Protein AF-A0A7S2TLA5-F1 (afdb_monomer)

Solvent-accessible surface area (backbone atoms only — not comparable to full-atom values): 11608 Å² total; per-residue (Å²): 119,69,65,64,56,48,38,69,73,68,67,60,50,74,64,56,56,50,38,52,49,38,62,70,66,30,45,56,53,38,57,71,36,49,69,28,38,38,73,45,68,33,77,86,32,55,51,75,92,62,88,86,78,83,89,88,87,83,90,80,96,63,93,64,81,78,74,69,41,55,26,39,40,27,44,38,96,82,68,42,29,37,36,36,32,32,73,55,66,54,95,90,37,54,68,44,37,29,50,44,53,51,76,48,52,63,48,78,44,70,40,100,46,84,26,21,36,30,37,20,29,76,84,68,46,68,44,39,30,37,31,36,96,40,43,76,56,30,53,52,50,55,52,32,53,53,50,45,58,68,63,36,43,68,58,30,53,48,50,52,52,52,52,52,53,49,54,53,51,52,52,50,50,52,50,52,50,49,51,50,52,50,50,51,52,50,51,61,73,52,56,71,61,60,58,55,55,54,50,51,57,60,67,72,71,119

Structure (mmCIF, N/CA/C/O backbone):
data_AF-A0A7S2TLA5-F1
#
_entry.id   AF-A0A7S2TLA5-F1
#
loop_
_atom_site.group_PDB
_atom_site.id
_atom_site.type_symbol
_atom_site.label_atom_id
_atom_site.label_alt_id
_atom_site.label_comp_id
_atom_site.label_asym_id
_atom_site.label_entity_id
_atom_site.label_seq_id
_atom_site.pdbx_PDB_ins_code
_atom_site.Cartn_x
_atom_site.Cartn_y
_atom_site.Cartn_z
_atom_site.occupancy
_atom_site.B_iso_or_equiv
_atom_site.auth_seq_id
_atom_site.auth_comp_id
_atom_site.auth_asym_id
_atom_site.auth_atom_id
_atom_site.pdbx_PDB_model_num
ATOM 1 N N . CYS A 1 1 ? -14.574 -17.103 22.101 1.00 58.06 1 CYS A N 1
ATOM 2 C CA . CYS A 1 1 ? -14.091 -17.575 23.422 1.00 58.06 1 CYS A CA 1
ATOM 3 C C . CYS A 1 1 ? -12.968 -18.612 23.348 1.00 58.06 1 CYS A C 1
ATOM 5 O O . CYS A 1 1 ? -12.078 -18.543 24.183 1.00 58.06 1 CYS A O 1
ATOM 7 N N . CYS A 1 2 ? -12.940 -19.515 22.361 1.00 71.25 2 CYS A N 1
ATOM 8 C CA . CYS A 1 2 ? -11.934 -20.587 22.291 1.00 71.25 2 CYS A CA 1
ATOM 9 C C . CYS A 1 2 ? -10.484 -20.098 22.067 1.00 71.25 2 CYS A C 1
ATOM 11 O O . CYS A 1 2 ? -9.571 -20.655 22.668 1.00 71.25 2 CYS A O 1
ATOM 13 N N . GLN A 1 3 ? -10.264 -19.015 21.304 1.00 68.06 3 GLN A N 1
ATOM 14 C CA . GLN A 1 3 ? -8.913 -18.483 21.035 1.00 68.06 3 GLN A CA 1
ATOM 15 C C . GLN A 1 3 ? -8.164 -18.039 22.303 1.00 68.06 3 GLN A C 1
ATOM 17 O O . GLN A 1 3 ? -7.007 -18.388 22.489 1.00 68.06 3 GLN A O 1
ATOM 22 N N . ARG A 1 4 ? -8.834 -17.307 23.207 1.00 66.56 4 ARG A N 1
ATOM 23 C CA . ARG A 1 4 ? -8.210 -16.795 24.443 1.00 66.56 4 ARG A CA 1
ATOM 24 C C . ARG A 1 4 ? -7.772 -17.915 25.386 1.00 66.56 4 ARG A C 1
ATOM 26 O O . ARG A 1 4 ? -6.721 -17.807 26.005 1.00 66.56 4 ARG A O 1
ATOM 33 N N . LEU A 1 5 ? -8.574 -18.976 25.484 1.00 66.62 5 LEU A N 1
ATOM 34 C CA . LEU A 1 5 ? -8.216 -20.167 26.256 1.00 66.62 5 LEU A CA 1
ATOM 35 C C . LEU A 1 5 ? -7.033 -20.894 25.611 1.00 66.62 5 LEU A C 1
ATOM 37 O O . LEU A 1 5 ? -6.103 -21.267 26.316 1.00 66.62 5 LEU A O 1
ATOM 41 N N . SER A 1 6 ? -7.020 -21.012 24.280 1.00 70.19 6 SER A N 1
ATOM 42 C CA . SER A 1 6 ? -5.875 -21.561 23.549 1.00 70.19 6 SER A CA 1
ATOM 43 C C . SER A 1 6 ? -4.597 -20.766 23.820 1.00 70.19 6 SER A C 1
ATOM 45 O O . SER A 1 6 ? -3.574 -21.374 24.110 1.00 70.19 6 SER A O 1
ATOM 47 N N . ASP A 1 7 ? -4.642 -19.432 23.794 1.00 70.31 7 ASP A N 1
ATOM 48 C CA . ASP A 1 7 ? -3.467 -18.569 24.011 1.00 70.31 7 ASP A CA 1
ATOM 49 C C . ASP A 1 7 ? -2.886 -18.700 25.416 1.00 70.31 7 ASP A C 1
ATOM 51 O O . ASP A 1 7 ? -1.668 -18.761 25.581 1.00 70.31 7 ASP A O 1
ATOM 55 N N . MET A 1 8 ? -3.761 -18.806 26.419 1.00 66.25 8 MET A N 1
ATOM 56 C CA . MET A 1 8 ? -3.361 -19.073 27.799 1.00 66.25 8 MET A CA 1
ATOM 57 C C . MET A 1 8 ? -2.707 -20.446 27.967 1.00 66.25 8 MET A C 1
ATOM 59 O O . MET A 1 8 ? -1.778 -20.578 28.755 1.00 66.25 8 MET A O 1
ATOM 63 N N . ILE A 1 9 ? -3.188 -21.460 27.246 1.00 68.19 9 ILE A N 1
ATOM 64 C CA . ILE A 1 9 ? -2.696 -22.840 27.368 1.00 68.19 9 ILE A CA 1
ATOM 65 C C . ILE A 1 9 ? -1.397 -23.043 26.577 1.00 68.19 9 ILE A C 1
ATOM 67 O O . ILE A 1 9 ? -0.512 -23.766 27.019 1.00 68.19 9 ILE A O 1
ATOM 71 N N . SER A 1 10 ? -1.271 -22.404 25.413 1.00 71.25 10 SER A N 1
ATOM 72 C CA . SER A 1 10 ? -0.147 -22.609 24.488 1.00 71.25 10 SER A CA 1
ATOM 73 C C . SER A 1 10 ? 1.010 -21.622 24.666 1.00 71.25 10 SER A C 1
ATOM 75 O O . SER A 1 10 ? 2.039 -21.788 24.018 1.00 71.25 10 SER A O 1
ATOM 77 N N . GLY A 1 11 ? 0.881 -20.622 25.549 1.00 76.38 11 GLY A N 1
ATOM 78 C CA . GLY A 1 11 ? 1.952 -19.656 25.816 1.00 76.38 11 GLY A CA 1
ATOM 79 C C . GLY A 1 11 ? 2.283 -18.784 24.603 1.00 76.38 11 GLY A C 1
ATOM 80 O O . GLY A 1 11 ? 3.453 -18.508 24.346 1.00 76.38 11 GLY A O 1
ATOM 81 N N . ALA A 1 12 ? 1.263 -18.386 23.836 1.00 81.25 12 ALA A N 1
ATOM 82 C CA . ALA A 1 12 ? 1.444 -17.595 22.621 1.00 81.25 12 ALA A CA 1
ATOM 83 C C . ALA A 1 12 ? 2.213 -16.292 22.905 1.00 81.25 12 ALA A C 1
ATOM 85 O O . ALA A 1 12 ? 1.949 -15.596 23.893 1.00 81.25 12 ALA A O 1
ATOM 86 N N . SER A 1 13 ? 3.159 -15.943 22.029 1.00 86.38 13 SER A N 1
ATOM 87 C CA . SER A 1 13 ? 3.946 -14.724 22.196 1.00 86.38 13 SER A CA 1
ATOM 88 C C . SER A 1 13 ? 3.076 -13.474 22.000 1.00 86.38 13 SER A C 1
ATOM 90 O O . SER A 1 13 ? 2.027 -13.506 21.349 1.00 86.38 13 SER A O 1
ATOM 92 N N . LYS A 1 14 ? 3.515 -12.329 22.539 1.00 87.25 14 LYS A N 1
ATOM 93 C CA . LYS A 1 14 ? 2.818 -11.047 22.322 1.00 87.25 14 LYS A CA 1
ATOM 94 C C . LYS A 1 14 ? 2.723 -10.689 20.832 1.00 87.25 14 LYS A C 1
ATOM 96 O O . LYS A 1 14 ? 1.725 -10.097 20.426 1.00 87.25 14 LYS A O 1
ATOM 101 N N . GLU A 1 15 ? 3.729 -11.067 20.040 1.00 87.19 15 GLU A N 1
ATOM 102 C CA . GLU A 1 15 ? 3.745 -10.886 18.583 1.00 87.19 15 GLU A CA 1
ATOM 103 C C . GLU A 1 15 ? 2.643 -11.708 17.910 1.00 87.19 15 GLU A C 1
ATOM 105 O O . GLU A 1 15 ? 1.886 -11.164 17.109 1.00 87.19 15 GLU A O 1
ATOM 110 N N . ASP A 1 16 ? 2.477 -12.978 18.292 1.00 87.44 16 ASP A N 1
ATOM 111 C CA . ASP A 1 16 ? 1.455 -13.859 17.711 1.00 87.44 16 ASP A CA 1
ATOM 112 C C . ASP A 1 16 ? 0.040 -13.366 18.017 1.00 87.44 16 ASP A C 1
ATOM 114 O O . ASP A 1 16 ? -0.835 -13.359 17.150 1.00 87.44 16 ASP A O 1
ATOM 118 N N . ILE A 1 17 ? -0.193 -12.906 19.249 1.00 88.06 17 ILE A N 1
ATOM 119 C CA . ILE A 1 17 ? -1.485 -12.339 19.650 1.00 88.06 17 ILE A CA 1
ATOM 120 C C . ILE A 1 17 ? -1.774 -11.064 18.850 1.00 88.06 17 ILE A C 1
ATOM 122 O O . ILE A 1 17 ? -2.906 -10.865 18.402 1.00 88.06 17 ILE A O 1
ATOM 126 N N . ARG A 1 18 ? -0.769 -10.198 18.659 1.00 90.88 18 ARG A N 1
ATOM 127 C CA . ARG A 1 18 ? -0.909 -8.971 17.866 1.00 90.88 18 ARG A CA 1
ATOM 128 C C . ARG A 1 18 ? -1.207 -9.294 16.404 1.00 90.88 18 ARG A C 1
ATOM 130 O O . ARG A 1 18 ? -2.183 -8.777 15.871 1.00 90.88 18 ARG A O 1
ATOM 137 N N . ARG A 1 19 ? -0.448 -10.214 15.803 1.00 92.00 19 ARG A N 1
ATOM 138 C CA . ARG A 1 19 ? -0.636 -10.660 14.418 1.00 92.00 19 ARG A CA 1
ATOM 139 C C . ARG A 1 19 ? -2.036 -11.214 14.180 1.00 92.00 19 ARG A C 1
ATOM 141 O O . ARG A 1 19 ? -2.692 -10.805 13.233 1.00 92.00 19 ARG A O 1
ATOM 148 N N . ARG A 1 20 ? -2.548 -12.062 15.073 1.00 90.31 20 ARG A N 1
ATOM 149 C CA . ARG A 1 20 ? -3.915 -12.598 14.945 1.00 90.31 20 ARG A CA 1
ATOM 150 C C . ARG A 1 20 ? -4.984 -11.516 15.042 1.00 90.31 20 ARG A C 1
ATOM 152 O O . ARG A 1 20 ? -5.979 -11.580 14.331 1.00 90.31 20 ARG A O 1
ATOM 159 N N . ARG A 1 21 ? -4.802 -10.514 15.912 1.00 92.12 21 ARG A N 1
ATOM 160 C CA . ARG A 1 21 ? -5.716 -9.359 15.967 1.00 92.12 21 ARG A CA 1
ATOM 161 C C . ARG A 1 21 ? -5.658 -8.554 14.675 1.00 92.12 21 ARG A C 1
ATOM 163 O O . ARG A 1 21 ? -6.706 -8.174 14.166 1.00 92.12 21 ARG A O 1
ATOM 170 N N . PHE A 1 22 ? -4.463 -8.331 14.139 1.00 94.94 22 PHE A N 1
ATOM 171 C CA . PHE A 1 22 ? -4.293 -7.693 12.841 1.00 94.94 22 PHE A CA 1
ATOM 172 C C . PHE A 1 22 ? -5.033 -8.465 11.741 1.00 94.94 22 PHE A C 1
ATOM 174 O O . PHE A 1 22 ? -5.891 -7.889 11.079 1.00 94.94 22 PHE A O 1
ATOM 181 N N . GLU A 1 23 ? -4.795 -9.771 11.621 1.00 94.25 23 GLU A N 1
ATOM 182 C CA . GLU A 1 23 ? -5.449 -10.648 10.640 1.00 94.25 23 GLU A CA 1
ATOM 183 C C . GLU A 1 23 ? -6.977 -10.681 10.799 1.00 94.25 23 GLU A C 1
ATOM 185 O O . GLU A 1 23 ? -7.698 -10.756 9.810 1.00 94.25 23 GLU A O 1
ATOM 190 N N . GLN A 1 24 ? -7.486 -10.591 12.031 1.00 94.50 24 GLN A N 1
ATOM 191 C CA . GLN A 1 24 ? -8.921 -10.647 12.303 1.00 94.50 24 GLN A CA 1
ATOM 192 C C . GLN A 1 24 ? -9.649 -9.316 12.055 1.00 94.50 24 GLN A C 1
ATOM 194 O O . GLN A 1 24 ? -10.786 -9.333 11.590 1.00 94.50 24 GLN A O 1
ATOM 199 N N . TYR A 1 25 ? -9.041 -8.178 12.407 1.00 94.50 25 TYR A N 1
ATOM 200 C CA . TYR A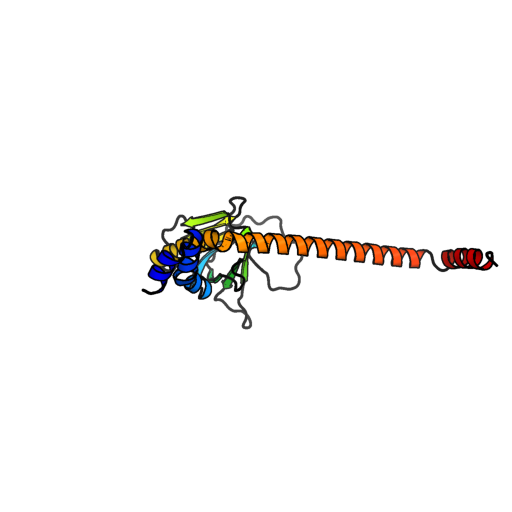 1 25 ? -9.745 -6.888 12.465 1.00 94.50 25 TYR A CA 1
ATOM 201 C C . TYR A 1 25 ? -9.249 -5.854 11.452 1.00 94.50 25 TYR A C 1
ATOM 203 O O . TYR A 1 25 ? -10.047 -5.057 10.968 1.00 94.50 25 TYR A O 1
ATOM 211 N N . HIS A 1 26 ? -7.954 -5.841 11.137 1.00 95.88 26 HIS A N 1
ATOM 212 C CA . HIS A 1 26 ? -7.343 -4.796 10.309 1.00 95.88 26 HIS A CA 1
ATOM 213 C C . HIS A 1 26 ? -7.083 -5.267 8.880 1.00 95.88 26 HIS A C 1
ATOM 215 O O . HIS A 1 26 ? -7.313 -4.515 7.938 1.00 95.88 26 HIS A O 1
ATOM 221 N N . LEU A 1 27 ? -6.655 -6.515 8.698 1.00 95.69 27 LEU A N 1
ATOM 222 C CA . LEU A 1 27 ? -6.367 -7.057 7.376 1.00 95.69 27 LEU A CA 1
ATOM 223 C C . LEU A 1 27 ? -7.598 -7.067 6.450 1.00 95.69 27 LEU A C 1
ATOM 225 O O . LEU A 1 27 ? -7.454 -6.608 5.318 1.00 95.69 27 LEU A O 1
ATOM 229 N N . PRO A 1 28 ? -8.806 -7.484 6.892 1.00 97.25 28 PRO A N 1
ATOM 230 C CA . PRO A 1 28 ? -9.984 -7.448 6.029 1.00 97.25 28 PRO A CA 1
ATOM 231 C C . PRO A 1 28 ? -10.331 -6.029 5.573 1.00 97.25 28 PRO A C 1
ATOM 233 O O . PRO A 1 28 ? -10.696 -5.840 4.420 1.00 97.25 28 PRO A O 1
ATOM 236 N N . LEU A 1 29 ? -10.156 -5.027 6.445 1.00 96.75 29 LEU A N 1
ATOM 237 C CA . LEU A 1 29 ? -10.362 -3.617 6.097 1.00 96.75 29 LEU A CA 1
ATOM 238 C C . LEU A 1 29 ? -9.424 -3.189 4.959 1.00 96.75 29 LEU A C 1
ATOM 240 O O . LEU A 1 29 ? -9.872 -2.624 3.967 1.00 96.75 29 LEU A O 1
ATOM 244 N N . LEU A 1 30 ? -8.132 -3.500 5.084 1.00 97.06 30 LEU A N 1
ATOM 245 C CA . LEU A 1 30 ? -7.132 -3.134 4.081 1.00 97.06 30 LEU A CA 1
ATOM 246 C C . LEU A 1 30 ? -7.312 -3.897 2.760 1.00 97.06 30 LEU A C 1
ATOM 248 O O . LEU A 1 30 ? -7.033 -3.342 1.701 1.00 97.06 30 LEU A O 1
ATOM 252 N N . GLN A 1 31 ? -7.756 -5.156 2.813 1.00 96.81 31 GLN A N 1
ATOM 253 C CA . GLN A 1 31 ? -8.002 -5.990 1.629 1.00 96.81 31 GLN A CA 1
ATOM 254 C C . GLN A 1 31 ? -9.282 -5.615 0.891 1.00 96.81 31 GLN A C 1
ATOM 256 O O . GLN A 1 31 ? -9.312 -5.675 -0.333 1.00 96.81 31 GLN A O 1
ATOM 261 N N . MET A 1 32 ? -10.338 -5.247 1.620 1.00 96.62 32 MET A N 1
ATOM 262 C CA . MET A 1 32 ? -11.554 -4.726 1.003 1.00 96.62 32 MET A CA 1
ATOM 263 C C . MET A 1 32 ? -11.269 -3.419 0.274 1.00 96.62 32 MET A C 1
ATOM 265 O O . MET A 1 32 ? -11.825 -3.204 -0.793 1.00 96.62 32 MET A O 1
ATOM 269 N N . GLY A 1 33 ? -10.382 -2.593 0.826 1.00 96.69 33 GLY A N 1
ATOM 270 C CA . GLY A 1 33 ? -10.047 -1.295 0.273 1.00 96.69 33 GLY A CA 1
ATOM 271 C C . GLY A 1 33 ? -11.025 -0.201 0.694 1.00 96.69 33 GLY A C 1
ATOM 272 O O . GLY A 1 33 ? -11.989 -0.437 1.425 1.00 96.69 33 GLY A O 1
ATOM 273 N N . GLY A 1 34 ? -10.724 1.027 0.286 1.00 96.12 34 GLY A N 1
ATOM 274 C CA . GLY A 1 34 ? -11.495 2.218 0.627 1.00 96.12 34 GLY A CA 1
ATOM 275 C C . GLY A 1 34 ? -11.337 3.308 -0.422 1.00 96.12 34 GLY A C 1
ATOM 276 O O . GLY A 1 34 ? -10.345 3.342 -1.155 1.00 96.12 34 GLY A O 1
ATOM 277 N N . SER A 1 35 ? -12.331 4.189 -0.507 1.00 96.31 35 SER A N 1
ATOM 278 C CA . SER A 1 35 ? -12.315 5.337 -1.411 1.00 96.31 35 SER A CA 1
ATOM 279 C C . SER A 1 35 ? -11.779 6.576 -0.709 1.00 96.31 35 SER A C 1
ATOM 281 O O . SER A 1 35 ? -12.260 6.936 0.362 1.00 96.31 35 SER A O 1
ATOM 283 N N . PHE A 1 36 ? -10.834 7.255 -1.347 1.00 96.75 36 PHE A N 1
ATOM 284 C CA . PHE A 1 36 ? -10.189 8.449 -0.817 1.00 96.75 36 PHE A CA 1
ATOM 285 C C . PHE A 1 36 ? -10.056 9.519 -1.886 1.00 96.75 36 PHE A C 1
ATOM 287 O O . PHE A 1 36 ? -9.907 9.231 -3.074 1.00 96.75 36 PHE A O 1
ATOM 294 N N . GLU A 1 37 ? -10.029 10.764 -1.452 1.00 95.81 37 GLU A N 1
ATOM 295 C CA . GLU A 1 37 ? -9.637 11.889 -2.275 1.00 95.81 37 GLU A CA 1
ATOM 296 C C . GLU A 1 37 ? -8.114 12.041 -2.222 1.00 95.81 37 GLU A C 1
ATOM 298 O O . GLU A 1 37 ? -7.517 12.247 -1.169 1.00 95.81 37 GLU A O 1
ATOM 303 N N . MET A 1 38 ? -7.450 11.902 -3.366 1.00 94.62 38 MET A N 1
ATOM 304 C CA . MET A 1 38 ? -6.002 12.044 -3.450 1.00 94.62 38 MET A CA 1
ATOM 305 C C . MET A 1 38 ? -5.617 13.519 -3.583 1.00 94.62 38 MET A C 1
ATOM 307 O O . MET A 1 38 ? -5.871 14.146 -4.616 1.00 94.62 38 MET A O 1
ATOM 311 N N . ILE A 1 39 ? -4.966 14.054 -2.545 1.00 93.50 39 ILE A N 1
ATOM 312 C CA . ILE A 1 39 ? -4.484 15.443 -2.483 1.00 93.50 39 ILE A CA 1
ATOM 313 C C . ILE A 1 39 ? -3.115 15.564 -3.157 1.00 93.50 39 ILE A C 1
ATOM 315 O O . ILE A 1 39 ? -2.830 16.527 -3.882 1.00 93.50 39 ILE A O 1
ATOM 319 N N . SER A 1 40 ? -2.225 14.607 -2.896 1.00 90.88 40 SER A N 1
ATOM 320 C CA . SER A 1 40 ? -0.910 14.555 -3.526 1.00 90.88 40 SER A CA 1
ATOM 321 C C . SER A 1 40 ? -0.384 13.130 -3.646 1.00 90.88 40 SER A C 1
ATOM 323 O O . SER A 1 40 ? -0.690 12.262 -2.834 1.00 90.88 40 SER A O 1
ATOM 325 N N . CYS A 1 41 ? 0.395 12.887 -4.698 1.00 90.38 41 CYS A N 1
ATOM 326 C CA . CYS A 1 41 ? 1.042 11.611 -4.970 1.00 90.38 41 CYS A CA 1
ATOM 327 C C . CYS A 1 41 ? 2.398 11.884 -5.623 1.00 90.38 41 CYS A C 1
ATOM 329 O O . CYS A 1 41 ? 2.511 12.738 -6.512 1.00 90.38 41 CYS A O 1
ATOM 331 N N . SER A 1 42 ? 3.443 11.206 -5.159 1.00 86.44 42 SER A N 1
ATOM 332 C CA . SER A 1 42 ? 4.761 11.300 -5.768 1.00 86.44 42 SER A CA 1
ATOM 333 C C . SER A 1 42 ? 4.783 10.529 -7.090 1.00 86.44 42 SER A C 1
ATOM 335 O O . SER A 1 42 ? 4.172 9.472 -7.241 1.00 86.44 42 SER A O 1
ATOM 337 N N . LYS A 1 43 ? 5.549 11.029 -8.068 1.00 76.12 43 LYS A N 1
ATOM 338 C CA . LYS A 1 43 ? 5.674 10.389 -9.392 1.00 76.12 43 LYS A CA 1
ATOM 339 C C . LYS A 1 43 ? 6.212 8.955 -9.332 1.00 76.12 43 LYS A C 1
ATOM 341 O O . LYS A 1 43 ? 6.028 8.204 -10.278 1.00 76.12 43 LYS A O 1
ATOM 346 N N . SER A 1 44 ? 6.900 8.582 -8.252 1.00 70.12 44 SER A N 1
ATOM 347 C CA . SER A 1 44 ? 7.418 7.225 -8.055 1.00 70.12 44 SER A CA 1
ATOM 348 C C . SER A 1 44 ? 6.330 6.200 -7.728 1.00 70.12 44 SER A C 1
ATOM 350 O O . SER A 1 44 ? 6.604 5.006 -7.812 1.00 70.12 44 SER A O 1
ATOM 352 N N . CYS A 1 45 ? 5.121 6.647 -7.379 1.00 65.31 45 CYS A N 1
ATOM 353 C CA . CYS A 1 45 ? 3.996 5.778 -7.053 1.00 65.31 45 CYS A CA 1
ATOM 354 C C . CYS A 1 45 ? 3.062 5.530 -8.248 1.00 65.31 45 CYS A C 1
ATOM 356 O O . CYS A 1 45 ? 2.252 4.611 -8.181 1.00 65.31 45 CYS A O 1
ATOM 358 N N . GLU A 1 46 ? 3.151 6.323 -9.324 1.00 72.50 46 GLU A N 1
ATOM 359 C CA . GLU A 1 46 ? 2.327 6.165 -10.529 1.00 72.50 46 GLU A CA 1
ATOM 360 C C . GLU A 1 46 ? 2.936 5.100 -11.453 1.00 72.50 46 GLU A C 1
ATOM 362 O O . GLU A 1 46 ? 4.087 5.210 -11.879 1.00 72.50 46 GLU A O 1
ATOM 367 N N . THR A 1 47 ? 2.151 4.081 -11.810 1.00 62.72 47 THR A N 1
ATOM 368 C CA . THR A 1 47 ? 2.524 3.156 -12.885 1.00 62.72 47 THR A CA 1
ATOM 369 C C . THR A 1 47 ? 1.776 3.611 -14.125 1.00 62.72 47 THR A C 1
ATOM 371 O O . THR A 1 47 ? 0.584 3.361 -14.274 1.00 62.72 47 THR A O 1
ATOM 374 N N . SER A 1 48 ? 2.438 4.352 -15.015 1.00 52.12 48 SER A N 1
ATOM 375 C CA . SER A 1 48 ? 1.807 4.725 -16.276 1.00 52.12 48 SER A CA 1
ATOM 376 C C . SER A 1 48 ? 1.633 3.468 -17.130 1.00 52.12 48 SER A C 1
ATOM 378 O O . SER A 1 48 ? 2.587 2.942 -17.698 1.00 52.12 48 SER A O 1
ATOM 380 N N . SER A 1 49 ? 0.396 3.002 -17.287 1.00 42.66 49 SER A N 1
ATOM 381 C CA . SER A 1 49 ? 0.017 1.913 -18.201 1.00 42.66 49 SER A CA 1
ATOM 382 C C . SER A 1 49 ? 0.163 2.283 -19.695 1.00 42.66 49 SER A C 1
ATOM 384 O O . SER A 1 49 ? -0.345 1.601 -20.583 1.00 42.66 49 SER A O 1
ATOM 386 N N . GLY A 1 50 ? 0.912 3.348 -20.006 1.00 40.97 50 GLY A N 1
ATOM 387 C CA . GLY A 1 50 ? 1.232 3.811 -21.352 1.00 40.97 50 GLY A CA 1
ATOM 388 C C . GLY A 1 50 ? 2.640 3.400 -21.776 1.00 40.97 50 GLY A C 1
ATOM 389 O O . GLY A 1 50 ? 3.628 4.031 -21.403 1.00 40.97 50 GLY A O 1
ATOM 390 N N . PHE A 1 51 ? 2.721 2.365 -22.608 1.00 47.56 51 PHE A N 1
ATOM 391 C CA . PHE A 1 51 ? 3.895 2.039 -23.418 1.00 47.56 51 PHE A CA 1
ATOM 392 C C . PHE A 1 51 ? 4.338 3.294 -24.214 1.00 47.56 51 PHE A C 1
ATOM 394 O O . PHE A 1 51 ? 3.543 3.842 -24.971 1.00 47.56 51 PHE A O 1
ATOM 401 N N . LEU A 1 52 ? 5.613 3.696 -24.067 1.00 44.97 52 LEU A N 1
ATOM 402 C CA . LEU A 1 52 ? 6.334 4.807 -24.736 1.00 44.97 52 LEU A CA 1
ATOM 403 C C . LEU A 1 52 ? 6.129 6.245 -24.192 1.00 44.97 52 LEU A C 1
ATOM 405 O O . LEU A 1 52 ? 5.307 6.992 -24.704 1.00 44.97 52 LEU A O 1
ATOM 409 N N . SER A 1 53 ? 6.995 6.680 -23.262 1.00 32.94 53 SER A N 1
ATOM 410 C CA . SER A 1 53 ? 7.706 7.988 -23.271 1.00 32.94 53 SER A CA 1
ATOM 411 C C . SER A 1 53 ? 8.646 8.018 -22.049 1.00 32.94 53 SER A C 1
ATOM 413 O O . SER A 1 53 ? 8.192 7.876 -20.925 1.00 32.94 53 SER A O 1
ATOM 415 N N . GLY A 1 54 ? 9.972 8.118 -22.129 1.00 39.34 54 GLY A N 1
ATOM 416 C CA . GLY A 1 54 ? 10.757 8.906 -23.070 1.00 39.34 54 GLY A CA 1
ATOM 417 C C . GLY A 1 54 ? 10.870 10.348 -22.567 1.00 39.34 54 GLY A C 1
ATOM 418 O O . GLY A 1 54 ? 10.076 11.186 -22.961 1.00 39.34 54 GLY A O 1
ATOM 419 N N . MET A 1 55 ? 11.821 10.589 -21.656 1.00 49.91 55 MET A N 1
ATOM 420 C CA . MET A 1 55 ? 12.491 11.868 -21.358 1.00 49.91 55 MET A CA 1
ATOM 421 C C . MET A 1 55 ? 11.637 13.151 -21.368 1.00 49.91 55 MET A C 1
ATOM 423 O O . MET A 1 55 ? 11.525 13.820 -22.389 1.00 49.91 55 MET A O 1
ATOM 427 N N . SER A 1 56 ? 11.146 13.584 -20.203 1.00 36.38 56 SER A N 1
ATOM 428 C CA . SER A 1 56 ? 10.748 14.983 -19.960 1.00 36.38 56 SER A CA 1
ATOM 429 C C . SER A 1 56 ? 10.720 15.275 -18.459 1.00 36.38 56 SER A C 1
ATOM 431 O O . SER A 1 56 ? 9.700 15.127 -17.793 1.00 36.38 56 SER A O 1
ATOM 433 N N . SER A 1 57 ? 11.856 15.680 -17.899 1.00 43.53 57 SER A N 1
ATOM 434 C CA . SER A 1 57 ? 11.892 16.274 -16.563 1.00 43.53 57 SER A CA 1
ATOM 435 C C . SER A 1 57 ? 13.001 17.302 -16.495 1.00 43.53 57 SER A C 1
ATOM 437 O O . SER A 1 57 ? 14.099 16.949 -16.095 1.00 43.53 57 SER A O 1
ATOM 439 N N . MET A 1 58 ? 12.700 18.547 -16.868 1.00 50.41 58 MET A N 1
ATOM 440 C CA . MET A 1 58 ? 13.158 19.756 -16.174 1.00 50.41 58 MET A CA 1
ATOM 441 C C . MET A 1 58 ? 12.168 20.887 -16.502 1.00 50.41 58 MET A C 1
ATOM 443 O O . MET A 1 58 ? 11.807 21.067 -17.658 1.00 50.41 58 MET A O 1
ATOM 447 N N . PHE A 1 59 ? 11.756 21.634 -15.474 1.00 48.47 59 PHE A N 1
ATOM 448 C CA . PHE A 1 59 ? 10.904 22.834 -15.508 1.00 48.47 59 PHE A CA 1
ATOM 449 C C . PHE A 1 59 ? 9.405 22.656 -15.797 1.00 48.47 59 PHE A C 1
ATOM 451 O O . PHE A 1 59 ? 8.955 22.702 -16.933 1.00 48.47 59 PHE A O 1
ATOM 458 N N . SER A 1 60 ? 8.602 22.641 -14.727 1.00 36.16 60 SER A N 1
ATOM 459 C CA . SER A 1 60 ? 7.380 23.457 -14.693 1.00 36.16 60 SER A CA 1
ATOM 460 C C . SER A 1 60 ? 6.927 23.671 -13.247 1.00 36.16 60 SER A C 1
ATOM 462 O O . SER A 1 60 ? 6.162 22.890 -12.689 1.00 36.16 60 SER A O 1
ATOM 464 N N . SER A 1 61 ? 7.431 24.742 -12.629 1.00 39.84 61 SER A N 1
ATOM 465 C CA . SER A 1 61 ? 6.838 25.328 -11.425 1.00 39.84 61 SER A CA 1
ATOM 466 C C . SER A 1 61 ? 5.684 26.226 -11.874 1.00 39.84 61 SER A C 1
ATOM 468 O O . SER A 1 61 ? 5.830 27.436 -12.032 1.00 39.84 61 SER A O 1
ATOM 470 N N . LYS A 1 62 ? 4.535 25.621 -12.172 1.00 38.69 62 LYS A N 1
ATOM 471 C CA . LYS A 1 62 ? 3.252 26.322 -12.250 1.00 38.69 62 LYS A CA 1
ATOM 472 C C . LYS A 1 62 ? 2.331 25.627 -11.263 1.00 38.69 62 LYS A C 1
ATOM 474 O O . LYS A 1 62 ? 2.120 24.424 -11.378 1.00 38.69 62 LYS A O 1
ATOM 479 N N . ARG A 1 63 ? 1.828 26.384 -10.282 1.00 42.56 63 ARG A N 1
ATOM 480 C CA . ARG A 1 63 ? 0.739 25.973 -9.386 1.00 42.56 63 ARG A CA 1
ATOM 481 C C . ARG A 1 63 ? -0.488 25.680 -10.253 1.00 42.56 63 ARG A C 1
ATOM 483 O O . ARG A 1 63 ? -1.298 26.566 -10.491 1.00 42.56 63 ARG A O 1
ATOM 490 N N . SER A 1 64 ? -0.573 24.472 -10.799 1.00 46.28 64 SER A N 1
ATOM 491 C CA . SER A 1 64 ? -1.831 23.927 -11.282 1.00 46.28 64 SER A CA 1
ATOM 492 C C . SER A 1 64 ? -2.721 23.768 -10.061 1.00 46.28 64 SER A C 1
ATOM 494 O O . SER A 1 64 ? -2.273 23.199 -9.062 1.00 46.28 64 SER A O 1
ATOM 496 N N . GLU A 1 65 ? -3.945 24.283 -10.127 1.00 48.56 65 GLU A N 1
ATOM 497 C CA . GLU A 1 65 ? -5.010 23.914 -9.198 1.00 48.56 65 GLU A CA 1
ATOM 498 C C . GLU A 1 65 ? -4.959 22.394 -9.024 1.00 48.56 65 GLU A C 1
ATOM 500 O O . GLU A 1 65 ? -5.041 21.647 -10.006 1.00 48.56 65 GLU A O 1
ATOM 505 N N . LYS A 1 66 ? -4.666 21.938 -7.800 1.00 58.88 66 LYS A N 1
ATOM 506 C CA . LYS A 1 66 ? -4.606 20.513 -7.482 1.00 58.88 66 LYS A CA 1
ATOM 507 C C . LYS A 1 66 ? -6.024 19.988 -7.649 1.00 58.88 66 LYS A C 1
ATOM 509 O O . LYS A 1 66 ? -6.841 20.114 -6.746 1.00 58.88 66 LYS A O 1
ATOM 514 N N . LYS A 1 67 ? -6.331 19.471 -8.836 1.00 71.50 67 LYS A N 1
ATOM 515 C CA . LYS A 1 67 ? -7.583 18.775 -9.082 1.00 71.50 67 LYS A CA 1
ATOM 516 C C . LYS A 1 67 ? -7.522 17.498 -8.263 1.00 71.50 67 LYS A C 1
ATOM 518 O O . LYS A 1 67 ? -6.783 16.572 -8.602 1.00 71.50 67 LYS A O 1
ATOM 523 N N . SER A 1 68 ? -8.239 17.503 -7.156 1.00 82.00 68 SER A N 1
ATOM 524 C CA . SER A 1 68 ? -8.371 16.330 -6.329 1.00 82.00 68 SER A CA 1
ATOM 525 C C . SER A 1 68 ? -9.045 15.216 -7.123 1.00 82.00 68 SER A C 1
ATOM 527 O O . SER A 1 68 ? -9.895 15.450 -7.990 1.00 82.00 68 SER A O 1
ATOM 529 N N . THR A 1 69 ? -8.561 13.995 -6.926 1.00 92.38 69 THR A N 1
ATOM 530 C CA . THR A 1 69 ? -8.991 12.836 -7.709 1.00 92.38 69 THR A CA 1
ATOM 531 C C . THR A 1 69 ? -9.406 11.732 -6.760 1.00 92.38 69 THR A C 1
ATOM 533 O O . THR A 1 69 ? -8.635 11.356 -5.883 1.00 92.38 69 THR A O 1
ATOM 536 N N . MET A 1 70 ? -10.611 11.201 -6.950 1.00 95.69 70 MET A N 1
ATOM 537 C CA . MET A 1 70 ? -11.088 10.067 -6.167 1.00 95.69 70 MET A CA 1
ATOM 538 C C . MET A 1 70 ? -10.372 8.787 -6.599 1.00 95.69 70 MET A C 1
ATOM 540 O O . MET A 1 70 ? -10.363 8.426 -7.785 1.00 95.69 70 MET A O 1
ATOM 544 N N . VAL A 1 71 ? -9.789 8.097 -5.628 1.00 96.69 71 VAL A N 1
ATOM 545 C CA . VAL A 1 71 ? -9.052 6.849 -5.797 1.00 96.69 71 VAL A CA 1
ATOM 546 C C . VAL A 1 71 ? -9.624 5.768 -4.895 1.00 96.69 71 VAL A C 1
ATOM 548 O O . VAL A 1 71 ? -10.145 6.041 -3.820 1.00 96.69 71 VAL A O 1
ATOM 551 N N . TRP A 1 72 ? -9.502 4.528 -5.336 1.00 97.25 72 TRP A N 1
ATOM 552 C CA . TRP A 1 72 ? -9.622 3.354 -4.491 1.00 97.25 72 TRP A CA 1
ATOM 553 C C . TRP A 1 72 ? -8.229 2.959 -4.014 1.00 97.25 72 TRP A C 1
ATOM 555 O O . TRP A 1 72 ? -7.303 2.947 -4.825 1.00 97.25 72 TRP A O 1
ATOM 565 N N . LEU A 1 73 ? -8.072 2.643 -2.732 1.00 97.56 73 LEU A N 1
ATOM 566 C CA . LEU A 1 73 ? -6.828 2.174 -2.125 1.00 97.56 73 LEU A CA 1
ATOM 567 C C . LEU A 1 73 ? -7.074 0.820 -1.460 1.00 97.56 73 LEU A C 1
ATOM 569 O O . LEU A 1 73 ? -8.031 0.682 -0.705 1.00 97.56 73 LEU A O 1
ATOM 573 N N . GLN A 1 74 ? -6.191 -0.150 -1.677 1.00 97.56 74 GLN A N 1
ATOM 574 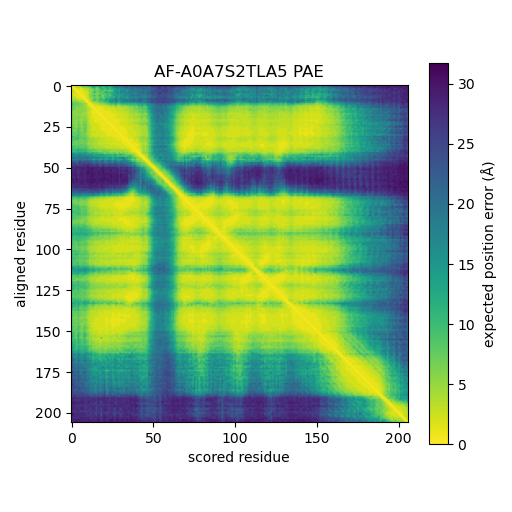C CA . GLN A 1 74 ? -6.233 -1.464 -1.030 1.00 97.56 74 GLN A CA 1
ATOM 575 C C . GLN A 1 74 ? -4.820 -2.009 -0.797 1.00 97.56 74 GLN A C 1
ATOM 577 O O . GLN A 1 74 ? -3.863 -1.570 -1.433 1.00 97.56 74 GLN A O 1
ATOM 582 N N . ILE A 1 75 ? -4.661 -2.978 0.103 1.00 96.88 75 ILE A N 1
ATOM 583 C CA . ILE A 1 75 ? -3.397 -3.715 0.236 1.00 96.88 75 ILE A CA 1
ATOM 584 C C . ILE A 1 75 ? -3.300 -4.808 -0.833 1.00 96.88 75 ILE A C 1
ATOM 586 O O . ILE A 1 75 ? -4.281 -5.490 -1.126 1.00 96.88 75 ILE A O 1
ATOM 590 N N . SER A 1 76 ? -2.108 -4.993 -1.401 1.00 95.12 76 SER A N 1
ATOM 591 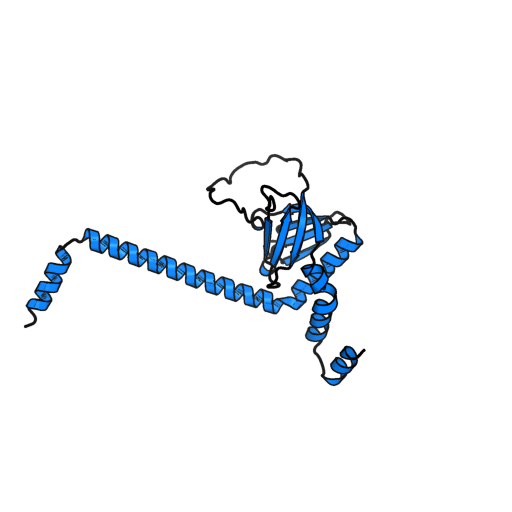C CA . SER A 1 76 ? -1.850 -6.046 -2.378 1.00 95.12 76 SER A CA 1
ATOM 592 C C . SER A 1 76 ? -2.046 -7.431 -1.762 1.00 95.12 76 SER A C 1
ATOM 594 O O . SER A 1 76 ? -1.876 -7.633 -0.558 1.00 95.12 76 SER A O 1
ATOM 596 N N . SER A 1 77 ? -2.347 -8.423 -2.600 1.00 90.94 77 SER A N 1
ATOM 597 C CA . SER A 1 77 ? -2.499 -9.821 -2.161 1.00 90.94 77 SER A CA 1
ATOM 598 C C . SER A 1 77 ? -1.234 -10.394 -1.500 1.00 90.94 77 SER A C 1
ATOM 600 O O . SER A 1 77 ? -1.326 -11.253 -0.627 1.00 90.94 77 SER A O 1
ATOM 602 N N . GLU A 1 78 ? -0.059 -9.874 -1.865 1.00 90.06 78 GLU A N 1
ATOM 603 C CA . GLU A 1 78 ? 1.240 -10.221 -1.273 1.00 90.06 78 GLU A CA 1
ATOM 604 C C . GLU A 1 78 ? 1.517 -9.515 0.066 1.00 90.06 78 GLU A C 1
ATOM 606 O O . GLU A 1 78 ? 2.557 -9.753 0.682 1.00 90.06 78 GLU A O 1
ATOM 611 N N . LEU A 1 79 ? 0.622 -8.622 0.508 1.00 92.19 79 LEU A N 1
ATOM 612 C CA . LEU A 1 79 ? 0.733 -7.836 1.743 1.00 92.19 79 LEU A CA 1
ATOM 613 C C . LEU A 1 79 ? 2.009 -6.980 1.819 1.00 92.19 79 LEU A C 1
ATOM 615 O O . LEU A 1 79 ? 2.509 -6.663 2.896 1.00 92.19 79 LEU A O 1
ATOM 619 N N . ALA A 1 80 ? 2.558 -6.617 0.662 1.00 90.44 80 ALA A N 1
ATOM 620 C CA . ALA A 1 80 ? 3.860 -5.958 0.544 1.00 90.44 80 ALA A CA 1
ATOM 621 C C . ALA A 1 80 ? 3.772 -4.547 -0.042 1.00 90.44 80 ALA A C 1
ATOM 623 O O . ALA A 1 80 ? 4.764 -3.812 -0.058 1.00 90.44 80 ALA A O 1
ATOM 624 N N . ALA A 1 81 ? 2.608 -4.180 -0.568 1.00 94.19 81 ALA A N 1
ATOM 625 C CA . ALA A 1 81 ? 2.368 -2.893 -1.186 1.00 94.19 81 ALA A CA 1
ATOM 626 C C . ALA A 1 81 ? 0.915 -2.462 -0.992 1.00 94.19 81 ALA A C 1
ATOM 628 O O . ALA A 1 81 ? 0.039 -3.296 -0.777 1.00 94.19 81 ALA A O 1
ATOM 629 N N . LEU A 1 82 ? 0.670 -1.162 -1.094 1.00 96.38 82 LEU A N 1
ATOM 630 C CA . LEU A 1 82 ? -0.661 -0.610 -1.294 1.00 96.38 82 LEU A CA 1
ATOM 631 C C . LEU A 1 82 ? -0.852 -0.350 -2.780 1.00 96.38 82 LEU A C 1
ATOM 633 O O . LEU A 1 82 ? -0.009 0.277 -3.418 1.00 96.38 82 LEU A O 1
ATOM 637 N N . GLU A 1 83 ? -1.953 -0.827 -3.322 1.00 96.50 83 GLU A N 1
ATOM 638 C CA . GLU A 1 83 ? -2.368 -0.591 -4.694 1.00 96.50 83 GLU A CA 1
ATOM 639 C C . GLU A 1 83 ? -3.458 0.469 -4.686 1.00 96.50 83 GLU A C 1
ATOM 641 O O . GLU A 1 83 ? -4.360 0.443 -3.846 1.00 96.50 83 GLU A O 1
ATOM 646 N N . TRP A 1 84 ? -3.367 1.411 -5.615 1.00 96.56 84 TRP A N 1
ATOM 647 C CA . TRP A 1 84 ? -4.402 2.410 -5.799 1.00 96.56 84 TRP A CA 1
ATOM 648 C C . TRP A 1 84 ? -4.752 2.567 -7.268 1.00 96.56 84 TRP A C 1
ATOM 650 O O . TRP A 1 84 ? -3.912 2.395 -8.150 1.00 96.56 84 TRP A O 1
ATOM 660 N N . HIS A 1 85 ? -5.999 2.934 -7.529 1.00 96.12 85 HIS A N 1
ATOM 661 C CA . HIS A 1 85 ? -6.461 3.264 -8.868 1.00 96.12 85 HIS A CA 1
ATOM 662 C C . HIS A 1 85 ? -7.535 4.343 -8.819 1.00 96.12 85 HIS A C 1
ATOM 664 O O . HIS A 1 85 ? -8.300 4.447 -7.862 1.00 96.12 85 HIS A O 1
ATOM 670 N N . THR A 1 86 ? -7.613 5.171 -9.852 1.00 95.81 86 THR A N 1
ATOM 671 C CA . THR A 1 86 ? -8.657 6.192 -9.954 1.00 95.81 86 THR A CA 1
ATOM 672 C C . THR A 1 86 ? -10.019 5.540 -10.142 1.00 95.81 86 THR A C 1
ATOM 674 O O . THR A 1 86 ? -10.146 4.535 -10.844 1.00 95.81 86 THR A O 1
ATOM 677 N N . LEU A 1 87 ? -11.062 6.144 -9.571 1.00 94.19 87 LEU A N 1
ATOM 678 C CA . LEU A 1 87 ? -12.441 5.737 -9.860 1.00 94.19 87 LEU A CA 1
ATOM 679 C C . LEU A 1 87 ? -12.873 6.151 -11.276 1.00 94.19 87 LEU A C 1
ATOM 681 O O . LEU A 1 87 ? -13.751 5.530 -11.870 1.00 94.19 87 LEU A O 1
ATOM 685 N N . ALA A 1 88 ? -12.230 7.181 -11.837 1.00 92.25 88 ALA A N 1
ATOM 686 C CA . ALA A 1 88 ? -12.382 7.541 -13.239 1.00 92.25 88 ALA A CA 1
ATOM 687 C C . ALA A 1 88 ? -11.818 6.432 -14.139 1.00 92.25 88 ALA A C 1
ATOM 689 O O . ALA A 1 88 ? -10.694 5.963 -13.940 1.00 92.25 88 ALA A O 1
ATOM 690 N N . GLN A 1 89 ? -12.601 6.041 -15.144 1.00 92.44 89 GLN A N 1
ATOM 691 C CA . GLN A 1 89 ? -12.223 5.031 -16.126 1.00 92.44 89 GLN A CA 1
ATOM 692 C C . GLN A 1 89 ? -12.088 5.645 -17.517 1.00 92.44 89 GLN A C 1
ATOM 694 O O . GLN A 1 89 ? -12.876 6.500 -17.925 1.00 92.44 89 GLN A O 1
ATOM 699 N N . LYS A 1 90 ? -11.117 5.148 -18.278 1.00 91.38 90 LYS A N 1
ATOM 700 C CA . LYS A 1 90 ? -10.905 5.460 -19.688 1.00 91.38 90 LYS A CA 1
ATOM 701 C C . LYS A 1 90 ? -10.743 4.146 -20.441 1.00 91.38 90 LYS A C 1
ATOM 703 O O . LYS A 1 90 ? -9.832 3.384 -20.153 1.00 91.38 90 LYS A O 1
ATOM 708 N N . ASN A 1 91 ? -11.628 3.874 -21.401 1.00 91.69 91 ASN A N 1
ATOM 709 C CA . ASN A 1 91 ? -11.647 2.623 -22.179 1.00 91.69 91 ASN A CA 1
ATOM 710 C C . ASN A 1 91 ? -11.801 1.340 -21.330 1.00 91.69 91 ASN A C 1
ATOM 712 O O . ASN A 1 91 ? -11.248 0.302 -21.676 1.00 91.69 91 ASN A O 1
ATOM 716 N N . GLY A 1 92 ? -12.549 1.404 -20.224 1.00 90.56 92 GLY A N 1
ATOM 717 C CA . GLY A 1 92 ? -12.790 0.245 -19.352 1.00 90.56 92 GLY A CA 1
ATOM 718 C C . GLY A 1 92 ? -11.643 -0.093 -18.394 1.00 90.56 92 GLY A C 1
ATOM 719 O O . GLY A 1 92 ? -11.743 -1.071 -17.662 1.00 90.56 92 GLY A O 1
ATOM 720 N N . THR A 1 93 ? -10.582 0.717 -18.361 1.00 92.31 93 THR A N 1
ATOM 721 C CA . THR A 1 93 ? -9.496 0.634 -17.373 1.00 92.31 93 THR A CA 1
ATOM 722 C C . THR A 1 93 ? -9.442 1.909 -16.532 1.00 92.31 93 THR A C 1
ATOM 724 O O . THR A 1 93 ? -9.872 2.961 -17.020 1.00 92.31 93 THR A O 1
ATOM 727 N N . PRO A 1 94 ? -8.922 1.867 -15.292 1.00 92.81 94 PRO A N 1
ATOM 728 C CA . PRO A 1 94 ? -8.672 3.077 -14.515 1.00 92.81 94 PRO A CA 1
ATOM 729 C C . PRO A 1 94 ? -7.822 4.078 -15.303 1.00 92.81 94 PRO A C 1
ATOM 731 O O . PRO A 1 94 ? -6.897 3.693 -16.018 1.00 92.81 94 PRO A O 1
ATOM 734 N N . GLU A 1 95 ? -8.146 5.368 -15.208 1.00 92.00 95 GLU A N 1
ATOM 735 C CA . GLU A 1 95 ? -7.371 6.425 -15.866 1.00 92.00 95 GLU A CA 1
ATOM 736 C C . GLU A 1 95 ? -5.930 6.469 -15.350 1.00 92.00 95 GLU A C 1
ATOM 738 O O . GLU A 1 95 ? -4.996 6.674 -16.130 1.00 92.00 95 GLU A O 1
ATOM 743 N N . ARG A 1 96 ? -5.752 6.270 -14.041 1.00 91.44 96 ARG A N 1
ATOM 744 C CA . ARG A 1 96 ? -4.443 6.109 -13.412 1.00 91.44 96 ARG A CA 1
ATOM 745 C C . ARG A 1 96 ? -4.488 5.019 -12.365 1.00 91.44 96 ARG A C 1
ATOM 747 O O . ARG A 1 96 ? -5.504 4.808 -11.705 1.00 91.44 96 ARG A O 1
ATOM 754 N N . GLU A 1 97 ? -3.346 4.389 -12.184 1.00 94.38 97 GLU A N 1
ATOM 755 C CA . GLU A 1 97 ? -3.116 3.399 -11.150 1.00 94.38 97 GLU A CA 1
ATOM 756 C C . GLU A 1 97 ? -1.674 3.479 -10.668 1.00 94.38 97 GLU A C 1
ATOM 758 O O . GLU A 1 97 ? -0.792 4.073 -11.305 1.00 94.38 97 GLU A O 1
ATOM 763 N N . GLY A 1 98 ? -1.434 2.895 -9.509 1.00 93.94 98 GLY A N 1
ATOM 764 C CA . GLY A 1 98 ? -0.136 2.953 -8.890 1.00 93.94 98 GLY A CA 1
ATOM 765 C C . GLY A 1 98 ? 0.015 1.997 -7.730 1.00 93.94 98 GLY A C 1
ATOM 766 O O . GLY A 1 98 ? -0.927 1.358 -7.258 1.00 93.94 98 GLY A O 1
ATOM 767 N N . THR A 1 99 ? 1.256 1.886 -7.278 1.00 94.44 99 THR A N 1
ATOM 768 C CA . THR A 1 99 ? 1.631 0.954 -6.225 1.00 94.44 99 THR A CA 1
ATOM 769 C C . THR A 1 99 ? 2.644 1.611 -5.304 1.00 94.44 99 THR A C 1
ATOM 771 O O . THR A 1 99 ? 3.650 2.163 -5.744 1.00 94.44 99 THR A O 1
ATOM 774 N N . ILE A 1 100 ? 2.383 1.533 -4.005 1.00 94.69 100 ILE A N 1
ATOM 775 C CA . ILE A 1 100 ? 3.213 2.077 -2.936 1.00 94.69 100 ILE A CA 1
ATOM 776 C C . ILE A 1 100 ? 3.793 0.893 -2.178 1.00 94.69 100 ILE A C 1
ATOM 778 O O . ILE A 1 100 ? 3.096 0.220 -1.421 1.00 94.69 100 ILE A O 1
ATOM 782 N N . ALA A 1 101 ? 5.073 0.607 -2.392 1.00 92.75 101 ALA A N 1
ATOM 783 C CA . ALA A 1 101 ? 5.734 -0.482 -1.689 1.00 92.75 101 ALA A CA 1
ATOM 784 C C . ALA A 1 101 ? 5.887 -0.142 -0.197 1.00 92.75 101 ALA A C 1
ATOM 786 O O . ALA A 1 101 ? 6.437 0.904 0.151 1.00 92.75 101 ALA A O 1
ATOM 787 N N . LEU A 1 102 ? 5.423 -1.035 0.683 1.00 93.94 102 LEU A N 1
ATOM 788 C CA . LEU A 1 102 ? 5.456 -0.815 2.134 1.00 93.94 102 LEU A CA 1
ATOM 789 C C . LEU A 1 102 ? 6.888 -0.779 2.686 1.00 93.94 102 LEU A C 1
ATOM 791 O O . LEU A 1 102 ? 7.124 -0.177 3.725 1.00 93.94 102 LEU A O 1
ATOM 795 N N . ASP A 1 103 ? 7.861 -1.365 1.981 1.00 91.50 103 ASP A N 1
ATOM 796 C CA . ASP A 1 103 ? 9.277 -1.318 2.368 1.00 91.50 103 ASP A CA 1
ATOM 797 C C . ASP A 1 103 ? 9.912 0.075 2.232 1.00 91.50 103 ASP A C 1
ATOM 799 O O . ASP A 1 103 ? 10.972 0.320 2.817 1.00 91.50 103 ASP A O 1
ATOM 803 N N . GLY A 1 104 ? 9.286 0.962 1.454 1.00 89.44 104 GLY A N 1
ATOM 804 C CA . GLY A 1 104 ? 9.687 2.354 1.282 1.00 89.44 104 GLY A CA 1
ATOM 805 C C . GLY A 1 104 ? 8.991 3.320 2.239 1.00 89.44 104 GLY A C 1
ATOM 806 O O . GLY A 1 104 ? 9.424 4.467 2.330 1.00 89.44 104 GLY A O 1
ATOM 807 N N . VAL A 1 105 ? 7.948 2.882 2.953 1.00 94.56 105 VAL A N 1
ATOM 808 C CA . VAL A 1 105 ? 7.166 3.725 3.866 1.00 94.56 105 VAL A CA 1
ATOM 809 C C . VAL A 1 105 ? 7.841 3.766 5.237 1.00 94.56 105 VAL A C 1
ATOM 811 O O . VAL A 1 105 ? 8.112 2.733 5.842 1.00 94.56 105 VAL A O 1
ATOM 814 N N . SER A 1 106 ? 8.112 4.968 5.744 1.00 94.56 106 SER A N 1
ATOM 815 C CA . SER A 1 106 ? 8.716 5.174 7.067 1.00 94.56 106 SER A CA 1
ATOM 816 C C . SER A 1 106 ? 7.701 5.524 8.140 1.00 94.56 106 SER A C 1
ATOM 818 O O . SER A 1 106 ? 7.846 5.132 9.296 1.00 94.56 106 SER A O 1
ATOM 820 N N . SER A 1 107 ? 6.688 6.302 7.771 1.00 95.12 107 SER A N 1
ATOM 821 C CA . SER A 1 107 ? 5.731 6.854 8.715 1.00 95.12 107 SER A CA 1
ATOM 822 C C . SER A 1 107 ? 4.383 7.088 8.052 1.00 95.12 107 SER A C 1
ATOM 824 O O . SER A 1 107 ? 4.289 7.436 6.874 1.00 95.12 107 SER A O 1
ATOM 826 N N . ILE A 1 108 ? 3.345 6.867 8.855 1.00 96.75 108 ILE A N 1
ATOM 827 C CA . ILE A 1 108 ? 1.945 7.107 8.523 1.00 96.75 108 ILE A CA 1
ATOM 828 C C . ILE A 1 108 ? 1.422 8.058 9.597 1.00 96.75 108 ILE A C 1
ATOM 830 O O . ILE A 1 108 ? 1.400 7.704 10.784 1.00 96.75 108 ILE A O 1
ATOM 834 N N . SER A 1 109 ? 1.051 9.271 9.209 1.00 95.44 109 SER A N 1
ATOM 835 C CA . SER A 1 109 ? 0.535 10.311 10.105 1.00 95.44 109 SER A CA 1
ATOM 836 C C . SER A 1 109 ? -0.789 10.849 9.587 1.00 95.44 109 SER A C 1
ATOM 838 O O . SER A 1 109 ? -1.101 10.678 8.414 1.00 95.44 109 SER A O 1
ATOM 840 N N . HIS A 1 110 ? -1.539 11.538 10.440 1.00 95.25 110 HIS A N 1
ATOM 841 C CA . HIS A 1 110 ? -2.619 12.394 9.955 1.00 95.25 110 HIS A CA 1
ATOM 842 C C . HIS A 1 110 ? -2.023 13.518 9.099 1.00 95.25 110 HIS A C 1
ATOM 844 O O . HIS A 1 110 ? -0.849 13.879 9.277 1.00 95.25 110 HIS A O 1
ATOM 850 N N . SER A 1 111 ? -2.790 13.999 8.127 1.00 91.81 111 SER A N 1
ATOM 851 C CA . SER A 1 111 ? -2.473 15.242 7.428 1.00 91.81 111 SER A CA 1
ATOM 852 C C . SER A 1 111 ? -2.855 16.435 8.308 1.00 91.81 111 SER A C 1
ATOM 854 O O . SER A 1 111 ? -3.385 16.273 9.406 1.00 91.81 111 SER A O 1
ATOM 856 N N . ASP A 1 112 ? -2.588 17.647 7.823 1.00 86.50 112 ASP A N 1
ATOM 857 C CA . ASP A 1 112 ? -3.008 18.874 8.512 1.00 86.50 112 ASP A CA 1
ATOM 858 C C . ASP A 1 112 ? -4.544 19.040 8.529 1.00 86.50 112 ASP A C 1
ATOM 860 O O . ASP A 1 112 ? -5.070 19.888 9.246 1.00 86.50 112 ASP A O 1
ATOM 864 N N . SER A 1 113 ? -5.268 18.235 7.742 1.00 82.00 113 SER A N 1
ATOM 865 C CA . SER A 1 113 ? -6.724 18.113 7.806 1.00 82.00 113 SER A CA 1
ATOM 866 C C . SER A 1 113 ? -7.121 16.951 8.716 1.00 82.00 113 SER A C 1
ATOM 868 O O . SER A 1 113 ? -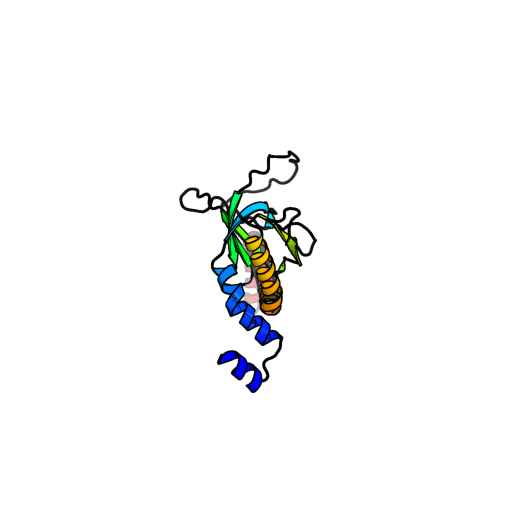6.611 15.844 8.547 1.00 82.00 113 SER A O 1
ATOM 870 N N . ASP A 1 114 ? -8.131 17.143 9.565 1.00 82.88 114 ASP A N 1
ATOM 871 C CA . ASP A 1 114 ? -8.649 16.097 10.468 1.00 82.88 114 ASP A CA 1
ATOM 872 C C . ASP A 1 114 ? -9.155 14.838 9.731 1.00 82.88 114 ASP A C 1
ATOM 874 O O . ASP A 1 114 ? -9.296 13.761 10.308 1.00 82.88 114 ASP A O 1
ATOM 878 N N . LYS A 1 115 ? -9.418 14.949 8.426 1.00 91.50 115 LYS A N 1
ATOM 879 C CA . LYS A 1 115 ? -9.957 13.873 7.589 1.00 91.50 115 LYS A CA 1
ATOM 880 C C . LYS A 1 115 ? -8.920 13.141 6.748 1.00 91.50 115 LYS A C 1
ATOM 882 O O . LYS A 1 115 ? -9.287 12.211 6.036 1.00 91.50 115 LYS A O 1
ATOM 887 N N . GLY A 1 116 ? -7.651 13.527 6.806 1.00 93.62 116 GLY A N 1
ATOM 888 C CA . GLY A 1 116 ? -6.639 12.985 5.908 1.00 93.62 116 GLY A CA 1
ATOM 889 C C . GLY A 1 116 ? -5.467 12.324 6.609 1.00 93.62 116 GLY A C 1
ATOM 890 O O . GLY A 1 116 ? -5.235 12.486 7.809 1.00 93.62 116 GLY A O 1
ATOM 891 N N . PHE A 1 117 ? -4.717 11.551 5.834 1.00 96.44 117 PHE A N 1
ATOM 892 C CA . PHE A 1 117 ? -3.494 10.901 6.267 1.00 96.44 117 PHE A CA 1
ATOM 893 C C . PHE A 1 117 ? -2.417 10.946 5.185 1.00 96.44 117 PHE A C 1
ATOM 895 O O . PHE A 1 117 ? -2.681 11.040 3.985 1.00 96.44 117 PHE A O 1
ATOM 902 N N . VAL A 1 118 ? -1.171 10.886 5.640 1.00 96.56 118 VAL A N 1
ATOM 903 C CA . VAL A 1 118 ? 0.037 11.039 4.836 1.00 96.56 118 VAL A CA 1
ATOM 904 C C . VAL A 1 118 ? 0.924 9.823 5.034 1.00 96.56 118 VAL A C 1
ATOM 906 O O . VAL A 1 118 ? 1.242 9.450 6.166 1.00 96.56 118 VAL A O 1
ATOM 909 N N . LEU A 1 119 ? 1.374 9.239 3.926 1.00 96.56 119 LEU A N 1
ATOM 910 C CA . LEU A 1 119 ? 2.438 8.242 3.905 1.00 96.56 119 LEU A CA 1
ATOM 911 C C . LEU A 1 119 ? 3.727 8.928 3.476 1.00 96.56 119 LEU A C 1
ATOM 913 O O . LEU A 1 119 ? 3.783 9.548 2.410 1.00 96.56 119 LEU A O 1
ATOM 917 N N . ARG A 1 120 ? 4.777 8.792 4.286 1.00 95.75 120 ARG A N 1
ATOM 918 C CA . ARG A 1 120 ? 6.098 9.342 3.973 1.00 95.75 120 ARG A CA 1
ATOM 919 C C . ARG A 1 120 ? 7.110 8.246 3.703 1.00 95.75 120 ARG A C 1
ATOM 921 O O . ARG A 1 120 ? 7.073 7.184 4.325 1.00 95.75 120 ARG A O 1
ATOM 928 N N . SER A 1 121 ? 8.041 8.537 2.805 1.00 94.06 121 SER A N 1
ATOM 929 C CA . SER A 1 121 ? 9.147 7.652 2.472 1.00 94.06 121 SER A CA 1
ATOM 930 C C . SER A 1 121 ? 10.187 7.615 3.593 1.00 94.06 121 SER A C 1
ATOM 932 O O . SER A 1 121 ? 10.180 8.447 4.506 1.00 94.06 121 SER A O 1
ATOM 934 N N . THR A 1 122 ? 11.141 6.688 3.521 1.00 90.12 122 THR A N 1
ATOM 935 C CA . THR A 1 122 ? 12.346 6.678 4.378 1.00 90.12 122 THR A CA 1
ATOM 936 C C . THR A 1 122 ? 13.194 7.942 4.279 1.00 90.12 122 THR A C 1
ATOM 938 O O . THR A 1 122 ? 13.969 8.220 5.187 1.00 90.12 122 THR A O 1
ATOM 941 N N . GLU A 1 123 ? 13.026 8.721 3.214 1.00 90.81 123 GLU A N 1
ATOM 942 C CA . GLU A 1 123 ? 13.710 9.999 2.995 1.00 90.81 123 GLU A CA 1
ATOM 943 C C . GLU A 1 123 ? 12.902 11.190 3.550 1.00 90.81 123 GLU A C 1
ATOM 945 O O . GLU A 1 123 ? 13.353 12.330 3.500 1.00 90.81 123 GLU A O 1
ATOM 950 N N . GLY A 1 124 ? 11.712 10.937 4.112 1.00 90.56 124 GLY A N 1
ATOM 951 C CA . GLY A 1 124 ? 10.810 11.953 4.666 1.00 90.56 124 GLY A CA 1
ATOM 952 C C . GLY A 1 124 ? 9.898 12.623 3.633 1.00 90.56 124 GLY A C 1
ATOM 953 O O . GLY A 1 124 ? 9.045 13.439 4.002 1.00 90.56 124 GLY A O 1
ATOM 954 N N . GLU A 1 125 ? 10.036 12.260 2.356 1.00 92.44 125 GLU A N 1
ATOM 955 C CA . GLU A 1 125 ? 9.204 12.764 1.265 1.00 92.44 125 GLU A CA 1
ATOM 956 C C . GLU A 1 125 ? 7.775 12.226 1.361 1.00 92.44 125 GLU A C 1
ATOM 958 O O . GLU A 1 125 ? 7.556 11.073 1.727 1.00 92.44 125 GLU A O 1
ATOM 963 N N . ILE A 1 126 ? 6.787 13.047 1.005 1.00 92.88 126 ILE A N 1
ATOM 964 C CA . ILE A 1 126 ? 5.387 12.616 0.941 1.00 92.88 126 ILE A CA 1
ATOM 965 C C . ILE A 1 126 ? 5.216 11.706 -0.279 1.00 92.88 126 ILE A C 1
ATOM 967 O O . ILE A 1 126 ? 5.393 12.145 -1.414 1.00 92.88 126 ILE A O 1
ATOM 971 N N . MET A 1 127 ? 4.874 10.440 -0.038 1.00 94.38 127 MET A N 1
ATOM 972 C CA . MET A 1 127 ? 4.576 9.469 -1.092 1.00 94.38 127 MET A CA 1
ATOM 973 C C . MET A 1 127 ? 3.140 9.627 -1.572 1.00 94.38 127 MET A C 1
ATOM 975 O O . MET A 1 127 ? 2.897 9.753 -2.769 1.00 94.38 127 MET A O 1
ATOM 979 N N . VAL A 1 128 ? 2.197 9.653 -0.630 1.00 94.81 128 VAL A N 1
ATOM 980 C CA . VAL A 1 128 ? 0.789 9.926 -0.908 1.00 94.81 128 VAL A CA 1
ATOM 981 C C . VAL A 1 128 ? 0.157 10.654 0.272 1.00 94.81 128 VAL A C 1
ATOM 983 O O . VAL A 1 128 ? 0.499 10.408 1.431 1.00 94.81 128 VAL A O 1
ATOM 986 N N . GLU A 1 129 ? -0.764 11.548 -0.042 1.00 95.25 129 GLU A N 1
ATOM 987 C CA . GLU A 1 129 ? -1.625 12.255 0.895 1.00 95.25 129 GLU A CA 1
ATOM 988 C C . GLU A 1 129 ? -3.069 12.070 0.436 1.00 95.25 129 GLU A C 1
ATOM 990 O O . GLU A 1 129 ? -3.416 12.390 -0.708 1.00 95.25 129 GLU A O 1
ATOM 995 N N . LEU A 1 130 ? -3.880 11.508 1.326 1.00 95.75 130 LEU A N 1
ATOM 996 C CA . LEU A 1 130 ? -5.244 11.074 1.061 1.00 95.75 130 LEU A CA 1
ATOM 997 C C . LEU A 1 130 ? -6.192 11.706 2.074 1.00 95.75 130 LEU A C 1
ATOM 999 O O . LEU A 1 130 ? -5.849 11.815 3.248 1.00 95.75 130 LEU A O 1
ATOM 1003 N N . GLU A 1 131 ? -7.388 12.062 1.629 1.00 95.50 131 GLU A N 1
ATOM 1004 C CA . GLU A 1 131 ? -8.493 12.513 2.470 1.00 95.50 131 GLU A CA 1
ATOM 1005 C C . GLU A 1 131 ? -9.628 11.488 2.421 1.00 95.50 131 GLU A C 1
ATOM 1007 O O . GLU A 1 131 ? -10.000 10.998 1.354 1.00 95.50 131 GLU A O 1
ATOM 1012 N N . ALA A 1 132 ? -10.150 11.119 3.586 1.00 93.69 132 ALA A N 1
ATOM 1013 C CA . ALA A 1 132 ? -11.327 10.273 3.723 1.00 93.69 132 ALA A CA 1
ATOM 1014 C C . ALA A 1 132 ? -12.601 11.129 3.751 1.00 93.69 132 ALA A C 1
ATOM 1016 O O . ALA A 1 132 ? -12.564 12.327 4.037 1.00 93.69 132 ALA A O 1
ATOM 1017 N N . GLU A 1 133 ? -13.761 10.504 3.542 1.00 88.62 133 GLU A N 1
ATOM 1018 C CA . GLU A 1 133 ? -15.051 11.202 3.641 1.00 88.62 133 GLU A CA 1
ATOM 1019 C C . GLU A 1 133 ? -15.302 11.726 5.075 1.00 88.62 133 GLU A C 1
ATOM 1021 O O . GLU A 1 133 ? -15.861 12.815 5.288 1.00 88.62 133 GLU A O 1
ATOM 1026 N N . GLY A 1 134 ? -14.799 10.991 6.077 1.00 85.62 134 GLY A N 1
ATOM 1027 C CA . GLY A 1 134 ? -14.874 11.360 7.487 1.00 85.62 134 GLY A CA 1
ATOM 1028 C C . GLY A 1 134 ? -13.652 10.976 8.326 1.00 85.62 134 GLY A C 1
ATOM 1029 O O . GLY A 1 134 ? -12.971 9.981 8.083 1.00 85.62 134 GLY A O 1
ATOM 1030 N N . GLU A 1 135 ? -13.449 11.738 9.402 1.00 86.81 135 GLU A N 1
ATOM 1031 C CA . GLU A 1 135 ? -12.442 11.503 10.447 1.00 86.81 135 GLU A CA 1
ATOM 1032 C C . GLU A 1 135 ? -12.416 10.058 11.002 1.00 86.81 135 GLU A C 1
ATOM 1034 O O . GLU A 1 135 ? -11.331 9.474 11.068 1.00 86.81 135 GLU A O 1
ATOM 1039 N N . PRO A 1 136 ? -13.551 9.401 11.346 1.00 90.44 136 PRO A N 1
ATOM 1040 C CA . PRO A 1 136 ? -13.496 8.057 11.928 1.00 90.44 136 PRO A CA 1
ATOM 1041 C C . PRO A 1 136 ? -13.014 6.988 10.942 1.00 90.44 136 PRO A C 1
ATOM 1043 O O . PRO A 1 136 ? -12.582 5.916 11.365 1.00 90.44 136 PRO A O 1
ATOM 1046 N N . GLU A 1 137 ? -13.125 7.231 9.638 1.00 91.00 137 GLU A N 1
ATOM 1047 C CA . GLU A 1 137 ? -12.584 6.338 8.617 1.00 91.00 137 GLU A CA 1
ATOM 1048 C C . GLU A 1 137 ? -11.077 6.536 8.468 1.00 91.00 137 GLU A C 1
ATOM 1050 O O . GLU A 1 137 ? -10.335 5.552 8.480 1.00 91.00 137 GLU A O 1
ATOM 1055 N N . CYS A 1 138 ? -10.627 7.794 8.435 1.00 93.12 138 CYS A N 1
ATOM 1056 C CA . CYS A 1 138 ? -9.210 8.147 8.427 1.00 93.12 138 CYS A CA 1
ATOM 1057 C C . CYS A 1 138 ? -8.458 7.489 9.597 1.00 93.12 138 CYS A C 1
ATOM 1059 O O . CYS A 1 138 ? -7.482 6.772 9.377 1.00 93.12 138 CYS A O 1
ATOM 1061 N N . GLU A 1 139 ? -8.962 7.627 10.828 1.00 94.81 139 GLU A N 1
ATOM 1062 C CA . GLU A 1 139 ? -8.342 7.027 12.019 1.00 94.81 139 GLU A CA 1
ATOM 1063 C C . GLU A 1 139 ? -8.230 5.500 11.906 1.00 94.81 139 GLU A C 1
ATOM 1065 O O . GLU A 1 139 ? -7.174 4.919 12.167 1.00 94.81 139 GLU A O 1
ATOM 1070 N N . LYS A 1 140 ? -9.296 4.824 11.455 1.00 95.00 140 LYS A N 1
ATOM 1071 C CA . LYS A 1 140 ? -9.284 3.362 11.272 1.00 95.00 140 LYS A CA 1
ATOM 1072 C C . LYS A 1 140 ? -8.212 2.926 10.281 1.00 95.00 140 LYS A C 1
ATOM 1074 O O . LYS A 1 140 ? -7.531 1.932 10.533 1.00 95.00 140 LYS A O 1
ATOM 1079 N N . TRP A 1 141 ? -8.061 3.658 9.182 1.00 96.44 141 TRP A 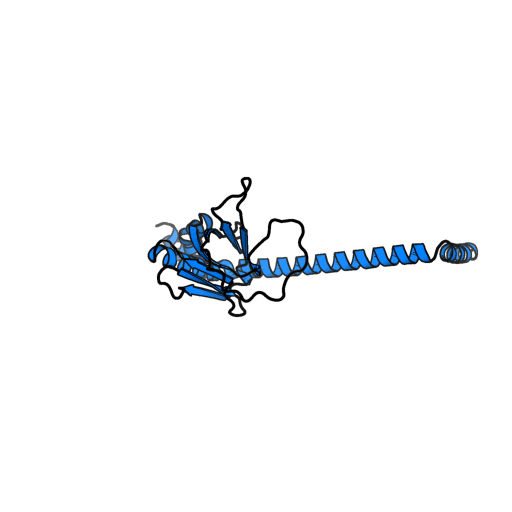N 1
ATOM 1080 C CA . TRP A 1 141 ? -7.053 3.382 8.165 1.00 96.44 141 TRP A CA 1
ATOM 1081 C C . TRP A 1 141 ? -5.638 3.641 8.669 1.00 96.44 141 TRP A C 1
ATOM 1083 O O . TRP A 1 141 ? -4.775 2.780 8.506 1.00 96.44 141 TRP A O 1
ATOM 1093 N N . VAL A 1 142 ? -5.400 4.759 9.356 1.00 96.44 142 VAL A N 1
ATOM 1094 C CA . VAL A 1 142 ? -4.097 5.066 9.963 1.00 96.44 142 VAL A CA 1
ATOM 1095 C C . VAL A 1 142 ? -3.691 3.978 10.956 1.00 96.44 142 VAL A C 1
ATOM 1097 O O . VAL A 1 142 ? -2.565 3.475 10.893 1.00 96.44 142 VAL A O 1
ATOM 1100 N N . VAL A 1 143 ? -4.602 3.563 11.840 1.00 96.50 143 VAL A N 1
ATOM 1101 C CA . VAL A 1 143 ? -4.355 2.479 12.801 1.00 96.50 143 VAL A CA 1
ATOM 1102 C C . VAL A 1 143 ? -4.087 1.161 12.077 1.00 96.50 143 VAL A C 1
ATOM 1104 O O . VAL A 1 143 ? -3.088 0.504 12.368 1.00 96.50 143 VAL A O 1
ATOM 1107 N N . ALA A 1 144 ? -4.925 0.784 11.109 1.00 96.88 144 ALA A N 1
ATOM 1108 C CA . ALA A 1 144 ? -4.768 -0.466 10.372 1.00 96.88 144 ALA A CA 1
ATOM 1109 C C . ALA A 1 144 ? -3.444 -0.525 9.598 1.00 96.88 144 ALA A C 1
ATOM 1111 O O . ALA A 1 144 ? -2.763 -1.548 9.641 1.00 96.88 144 ALA A O 1
ATOM 1112 N N . LEU A 1 145 ? -3.040 0.567 8.944 1.00 96.88 145 LEU A N 1
ATOM 1113 C CA . LEU A 1 145 ? -1.781 0.647 8.205 1.00 96.88 145 LEU A CA 1
ATOM 1114 C C . LEU A 1 145 ? -0.563 0.602 9.139 1.00 96.88 145 LEU A C 1
ATOM 1116 O O . LEU A 1 145 ? 0.416 -0.079 8.836 1.00 96.88 145 LEU A O 1
ATOM 1120 N N . ARG A 1 146 ? -0.612 1.267 10.300 1.00 96.31 146 ARG A N 1
ATOM 1121 C CA . ARG A 1 146 ? 0.461 1.182 11.310 1.00 96.31 146 ARG A CA 1
ATOM 1122 C C . ARG A 1 146 ? 0.599 -0.230 11.872 1.00 96.31 146 ARG A C 1
ATOM 1124 O O . ARG A 1 146 ? 1.715 -0.734 11.997 1.00 96.31 146 ARG A O 1
ATOM 1131 N N . GLU A 1 147 ? -0.521 -0.877 12.183 1.00 95.44 147 GLU A N 1
ATOM 1132 C CA . GLU A 1 147 ? -0.536 -2.275 12.620 1.00 95.44 147 GLU A CA 1
ATOM 1133 C C . GLU A 1 147 ? -0.033 -3.216 11.520 1.00 95.44 147 GLU A C 1
ATOM 1135 O O . GLU A 1 147 ? 0.721 -4.140 11.824 1.00 95.44 147 GLU A O 1
ATOM 1140 N N . ALA A 1 148 ? -0.361 -2.948 10.251 1.00 95.25 148 ALA A N 1
ATOM 1141 C CA . ALA A 1 148 ? 0.162 -3.692 9.109 1.00 95.25 148 ALA A CA 1
ATOM 1142 C C . ALA A 1 148 ? 1.689 -3.600 9.034 1.00 95.25 148 ALA A C 1
ATOM 1144 O O . ALA A 1 148 ? 2.349 -4.634 8.979 1.00 95.25 148 ALA A O 1
ATOM 1145 N N . MET A 1 149 ? 2.268 -2.394 9.110 1.00 94.00 149 MET A N 1
ATOM 1146 C CA . MET A 1 149 ? 3.729 -2.235 9.077 1.00 94.00 149 MET A CA 1
ATOM 1147 C C . MET A 1 149 ? 4.423 -2.966 10.233 1.00 94.00 149 MET A C 1
ATOM 1149 O O . MET A 1 149 ? 5.493 -3.535 10.039 1.00 94.00 149 MET A O 1
ATOM 1153 N N . ALA A 1 150 ? 3.811 -2.985 11.421 1.00 93.00 150 ALA A N 1
ATOM 1154 C CA . ALA A 1 150 ? 4.367 -3.677 12.581 1.00 93.00 150 ALA A CA 1
ATOM 1155 C C . ALA A 1 150 ? 4.230 -5.208 12.494 1.00 93.00 150 ALA A C 1
ATOM 1157 O O . ALA A 1 150 ? 5.142 -5.931 12.888 1.00 93.00 150 ALA A O 1
ATOM 1158 N N . CYS A 1 151 ? 3.098 -5.721 12.006 1.00 92.56 151 CYS A N 1
ATOM 1159 C CA . CYS A 1 151 ? 2.836 -7.164 11.955 1.00 92.56 151 CYS A CA 1
ATOM 1160 C C . CYS A 1 151 ? 3.481 -7.849 10.746 1.00 92.56 151 CYS A C 1
ATOM 1162 O O . CYS A 1 151 ? 3.821 -9.027 10.839 1.00 92.56 151 CYS A O 1
ATOM 1164 N N . LEU A 1 152 ? 3.644 -7.123 9.637 1.00 89.56 152 LEU A N 1
ATOM 1165 C CA . LEU A 1 152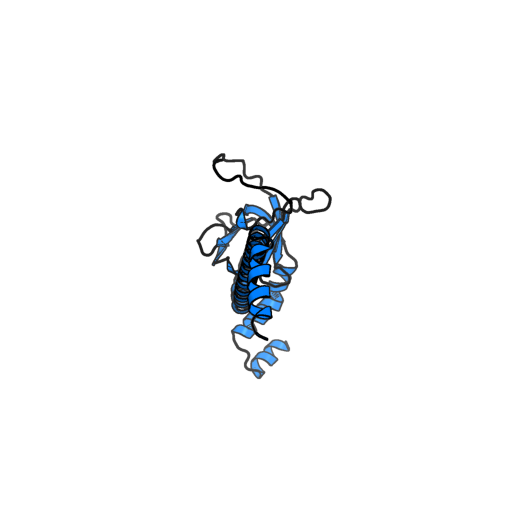 ? 4.162 -7.633 8.365 1.00 89.56 152 LEU A CA 1
ATOM 1166 C C . LEU A 1 152 ? 5.648 -7.322 8.160 1.00 89.56 152 LEU A C 1
ATOM 1168 O O . LEU A 1 152 ? 6.173 -7.499 7.064 1.00 89.56 152 LEU A O 1
ATOM 1172 N N . GLU A 1 153 ? 6.350 -6.837 9.186 1.00 90.00 153 GLU A N 1
ATOM 1173 C CA . GLU A 1 153 ? 7.748 -6.418 9.063 1.00 90.00 153 GLU A CA 1
ATOM 1174 C C . GLU A 1 153 ? 8.639 -7.533 8.483 1.00 90.00 153 GLU A C 1
ATOM 1176 O O . GLU A 1 153 ? 9.469 -7.284 7.605 1.00 90.00 153 GLU A O 1
ATOM 1181 N N . LYS A 1 154 ? 8.443 -8.783 8.923 1.00 86.19 154 LYS A N 1
ATOM 1182 C CA . LYS A 1 154 ? 9.232 -9.939 8.463 1.00 86.19 154 LYS A CA 1
ATOM 1183 C C . LYS A 1 154 ? 8.979 -10.223 6.978 1.00 86.19 154 LYS A C 1
ATOM 1185 O O . LYS A 1 154 ? 9.928 -10.461 6.230 1.00 86.19 154 LYS A O 1
ATOM 1190 N N . GLU A 1 155 ? 7.727 -10.155 6.541 1.00 87.25 155 GLU A N 1
ATOM 1191 C CA . GLU A 1 155 ? 7.284 -10.333 5.158 1.00 87.25 155 GLU A CA 1
ATOM 1192 C C . GLU A 1 155 ? 7.801 -9.207 4.257 1.00 87.25 155 GLU A C 1
ATOM 1194 O O . GLU A 1 155 ? 8.379 -9.470 3.200 1.00 87.25 155 GLU A O 1
ATOM 1199 N N . ILE A 1 156 ? 7.691 -7.955 4.708 1.00 87.06 156 ILE A N 1
ATOM 1200 C CA . ILE A 1 156 ? 8.213 -6.771 4.016 1.00 87.06 156 ILE A CA 1
ATOM 1201 C C . ILE A 1 156 ? 9.733 -6.903 3.829 1.00 87.06 156 ILE A C 1
ATOM 1203 O O . ILE A 1 156 ? 10.249 -6.731 2.719 1.00 87.06 156 ILE A O 1
ATOM 1207 N N . GLN A 1 157 ? 10.468 -7.285 4.880 1.00 86.75 157 GLN A N 1
ATOM 1208 C CA . GLN A 1 157 ? 11.914 -7.512 4.802 1.00 86.75 157 GLN A CA 1
ATOM 1209 C C . GLN A 1 157 ? 12.278 -8.686 3.884 1.00 86.75 157 GLN A C 1
ATOM 1211 O O . GLN A 1 157 ? 13.260 -8.602 3.139 1.00 86.75 157 GLN A O 1
ATOM 1216 N N . HIS A 1 158 ? 11.513 -9.779 3.919 1.00 84.56 158 HIS A N 1
ATOM 1217 C CA . HIS A 1 158 ? 11.715 -10.917 3.027 1.00 84.56 158 HIS A CA 1
ATOM 1218 C C . HIS A 1 158 ? 11.555 -10.496 1.563 1.00 84.56 158 HIS A C 1
ATOM 1220 O O . HIS A 1 158 ? 12.472 -10.690 0.762 1.00 84.56 158 HIS A O 1
ATOM 1226 N N . ASN A 1 159 ? 10.458 -9.815 1.234 1.00 81.94 159 ASN A N 1
ATOM 1227 C CA . ASN A 1 159 ? 10.177 -9.339 -0.118 1.00 81.94 159 ASN A CA 1
ATOM 1228 C C . ASN A 1 159 ? 11.227 -8.343 -0.613 1.00 81.94 159 ASN A C 1
ATOM 1230 O O . ASN A 1 159 ? 11.655 -8.420 -1.767 1.00 81.94 159 ASN A O 1
ATOM 1234 N N . LYS A 1 160 ? 11.739 -7.474 0.264 1.00 84.44 160 LYS A N 1
ATOM 1235 C CA . LYS A 1 160 ? 12.872 -6.594 -0.050 1.00 84.44 160 LYS A CA 1
ATOM 1236 C C . LYS A 1 160 ? 14.114 -7.386 -0.468 1.00 84.44 160 LYS A C 1
ATOM 1238 O O . LYS A 1 160 ? 14.739 -7.062 -1.481 1.00 84.44 160 LYS A O 1
ATOM 1243 N N . ARG A 1 161 ? 14.459 -8.457 0.259 1.00 83.88 161 ARG A N 1
ATOM 1244 C CA . ARG A 1 161 ? 15.607 -9.327 -0.071 1.00 83.88 161 ARG A CA 1
ATOM 1245 C C . ARG A 1 161 ? 15.397 -10.073 -1.386 1.00 83.88 161 ARG A C 1
ATOM 1247 O O . ARG A 1 161 ? 16.318 -10.117 -2.201 1.00 83.88 161 ARG A O 1
ATOM 1254 N N . VAL A 1 162 ? 14.199 -10.610 -1.624 1.00 82.12 162 VAL A N 1
ATOM 1255 C CA . VAL A 1 162 ? 13.869 -11.301 -2.882 1.00 82.12 162 VAL A CA 1
ATOM 1256 C C . VAL A 1 162 ? 13.969 -10.342 -4.070 1.00 82.12 162 VAL A C 1
ATOM 1258 O O . VAL A 1 162 ? 14.645 -10.654 -5.052 1.00 82.12 162 VAL A O 1
ATOM 1261 N N . LYS A 1 163 ? 13.401 -9.132 -3.965 1.00 79.44 163 LYS A N 1
ATOM 1262 C CA . LYS A 1 163 ? 13.487 -8.097 -5.011 1.00 79.44 163 LYS A CA 1
ATOM 1263 C C . LYS A 1 163 ? 14.934 -7.691 -5.302 1.00 79.44 163 LYS A C 1
ATOM 1265 O O . LYS A 1 163 ? 15.314 -7.572 -6.467 1.00 79.44 163 LYS A O 1
ATOM 1270 N N . GLN A 1 164 ? 15.767 -7.520 -4.274 1.00 79.25 164 GLN A N 1
ATOM 1271 C CA . GLN A 1 164 ? 17.194 -7.225 -4.453 1.00 79.25 164 GLN A CA 1
ATOM 1272 C C . GLN A 1 164 ? 17.951 -8.378 -5.130 1.00 79.25 164 GLN A C 1
ATOM 1274 O O . GLN A 1 164 ? 18.771 -8.139 -6.019 1.00 79.25 164 GLN A O 1
ATOM 1279 N N . GLY A 1 165 ? 17.659 -9.624 -4.748 1.00 76.50 165 GLY A N 1
ATOM 1280 C CA . GLY A 1 165 ? 18.231 -10.816 -5.375 1.00 76.50 165 GLY A CA 1
ATOM 1281 C C . GLY A 1 165 ? 17.867 -10.926 -6.856 1.00 76.50 165 GLY A C 1
ATOM 1282 O O . GLY A 1 165 ? 18.751 -11.120 -7.691 1.00 76.50 165 GLY A O 1
ATOM 1283 N N . SER A 1 166 ? 16.591 -10.719 -7.185 1.00 76.44 166 SER A N 1
ATOM 1284 C CA . SER A 1 166 ? 16.086 -10.749 -8.562 1.00 76.44 166 SER A CA 1
ATOM 1285 C C . SER A 1 166 ? 16.743 -9.677 -9.440 1.00 76.44 166 SER A C 1
ATOM 1287 O O . SER A 1 166 ? 17.341 -10.005 -10.465 1.00 76.44 166 SER A O 1
ATOM 1289 N N . LYS A 1 167 ? 16.786 -8.416 -8.978 1.00 76.25 167 LYS A N 1
ATOM 1290 C CA . LYS A 1 167 ? 17.460 -7.315 -9.697 1.00 76.25 167 LYS A CA 1
ATOM 1291 C C . LYS A 1 167 ? 18.938 -7.609 -9.972 1.00 76.25 167 LYS A C 1
ATOM 1293 O O . LYS A 1 167 ? 19.460 -7.283 -11.037 1.00 76.25 167 LYS A O 1
ATOM 1298 N N . ARG A 1 168 ? 19.634 -8.246 -9.025 1.00 79.25 168 ARG A N 1
ATOM 1299 C CA . ARG A 1 168 ? 21.043 -8.632 -9.199 1.00 79.25 168 ARG A CA 1
ATOM 1300 C C . ARG A 1 168 ? 21.216 -9.706 -10.275 1.00 79.25 168 ARG A C 1
ATOM 1302 O O . ARG A 1 168 ? 22.189 -9.655 -11.027 1.00 79.25 168 ARG A O 1
ATOM 1309 N N . LEU A 1 169 ? 20.312 -10.683 -10.334 1.00 79.44 169 LEU A N 1
ATOM 1310 C CA . LEU A 1 169 ? 20.333 -11.735 -11.351 1.00 79.44 169 LEU A CA 1
ATOM 1311 C C . LEU A 1 169 ? 20.027 -11.175 -12.741 1.00 79.44 169 LEU A C 1
ATOM 1313 O O . LEU A 1 169 ? 20.757 -11.476 -13.683 1.00 79.44 169 LEU A O 1
ATOM 1317 N N . GLU A 1 170 ? 19.026 -10.307 -12.851 1.00 81.81 170 GLU A N 1
A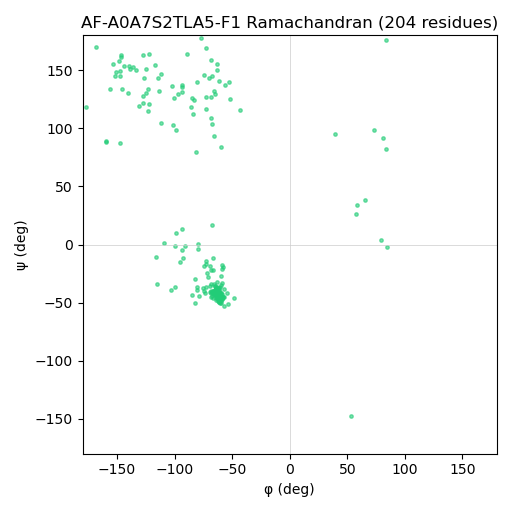TOM 1318 C CA . GLU A 1 170 ? 18.676 -9.625 -14.099 1.00 81.81 170 GLU A CA 1
ATOM 1319 C C . GLU A 1 170 ? 19.841 -8.774 -14.625 1.00 81.81 170 GLU A C 1
ATOM 1321 O O . GLU A 1 170 ? 20.219 -8.881 -15.793 1.00 81.81 170 GLU A O 1
ATOM 1326 N N . GLY A 1 171 ? 20.501 -8.011 -13.746 1.00 80.88 171 GLY A N 1
ATOM 1327 C CA . GLY A 1 171 ? 21.694 -7.241 -14.103 1.00 80.88 171 GLY A CA 1
ATOM 1328 C C . GLY A 1 171 ? 22.834 -8.119 -14.633 1.00 80.88 171 GLY A C 1
ATOM 1329 O O . GLY A 1 171 ? 23.448 -7.793 -15.650 1.00 80.88 171 GLY A O 1
ATOM 1330 N N . ARG A 1 172 ? 23.082 -9.274 -13.999 1.00 85.62 172 ARG A N 1
ATOM 1331 C CA . ARG A 1 172 ? 24.078 -10.251 -14.475 1.00 85.62 172 ARG A CA 1
ATOM 1332 C C . ARG A 1 172 ? 23.700 -10.856 -15.821 1.00 85.62 172 ARG A C 1
ATOM 1334 O O . ARG A 1 172 ? 24.570 -11.032 -16.671 1.00 85.62 172 ARG A O 1
ATOM 1341 N N . TRP A 1 173 ? 22.426 -11.174 -16.020 1.00 86.31 173 TRP A N 1
ATOM 1342 C CA . TRP A 1 173 ? 21.935 -11.711 -17.284 1.00 86.31 173 TRP A CA 1
ATOM 1343 C C . TRP A 1 173 ? 22.119 -10.702 -18.423 1.00 86.31 173 TRP A C 1
ATOM 1345 O O . TRP A 1 173 ? 22.692 -11.048 -19.455 1.00 86.31 173 TRP A O 1
ATOM 1355 N N . LEU A 1 174 ? 21.764 -9.431 -18.203 1.00 89.06 174 LEU A N 1
ATOM 1356 C CA . LEU A 1 174 ? 21.992 -8.345 -19.162 1.00 89.06 174 LEU A CA 1
ATOM 1357 C C . LEU A 1 174 ? 23.479 -8.144 -19.478 1.00 89.06 174 LEU A C 1
ATOM 1359 O O . LEU A 1 174 ? 23.842 -7.929 -20.636 1.00 89.06 174 LEU A O 1
ATOM 1363 N N . GLU A 1 175 ? 24.357 -8.231 -18.479 1.00 89.06 175 GLU A N 1
ATOM 1364 C CA . GLU A 1 175 ? 25.805 -8.136 -18.687 1.00 89.06 175 GLU A CA 1
ATOM 1365 C C . GLU A 1 175 ? 26.333 -9.299 -19.542 1.00 89.06 175 GLU A C 1
ATOM 1367 O O . GLU A 1 175 ? 27.092 -9.080 -20.489 1.00 89.06 175 GLU A O 1
ATOM 1372 N N . MET A 1 176 ? 25.891 -10.529 -19.262 1.00 88.31 176 MET A N 1
ATOM 1373 C CA . MET A 1 176 ? 26.233 -11.715 -20.055 1.00 88.31 176 MET A CA 1
ATOM 1374 C C . MET A 1 176 ? 25.720 -11.602 -21.493 1.00 88.31 176 MET A C 1
ATOM 1376 O O . MET A 1 176 ? 26.461 -11.900 -22.431 1.00 88.31 176 MET A O 1
ATOM 1380 N N . GLN A 1 177 ? 24.496 -11.102 -21.682 1.00 90.38 177 GLN A N 1
ATOM 1381 C CA . GLN A 1 177 ? 23.907 -10.838 -22.995 1.00 90.38 177 GLN A CA 1
ATOM 1382 C C . GLN A 1 177 ? 24.753 -9.823 -23.780 1.00 90.38 177 GLN A C 1
ATOM 1384 O O . GLN A 1 177 ? 25.090 -10.052 -24.942 1.00 90.38 177 GLN A O 1
ATOM 1389 N N . ARG A 1 178 ? 25.173 -8.724 -23.135 1.00 91.81 178 ARG A N 1
ATOM 1390 C CA . ARG A 1 178 ? 26.054 -7.712 -23.743 1.00 91.81 178 ARG A CA 1
ATOM 1391 C C . ARG A 1 178 ? 27.415 -8.291 -24.119 1.00 91.81 178 ARG A C 1
ATOM 1393 O O . ARG A 1 178 ? 27.876 -8.047 -25.231 1.00 91.81 178 ARG A O 1
ATOM 1400 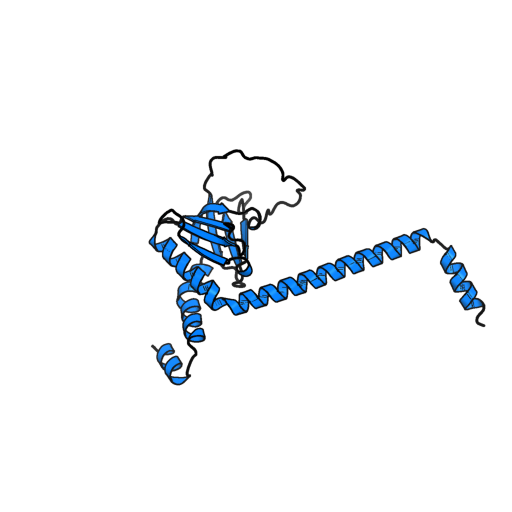N N . LYS A 1 179 ? 28.039 -9.081 -23.238 1.00 90.06 179 LYS A N 1
ATOM 1401 C CA . LYS A 1 179 ? 29.323 -9.750 -23.521 1.00 90.06 179 LYS A CA 1
ATOM 1402 C C . LYS A 1 179 ? 29.208 -10.721 -24.691 1.00 90.06 179 LYS A C 1
ATOM 1404 O O . LYS A 1 179 ? 30.073 -10.713 -25.561 1.00 90.06 179 LYS A O 1
ATOM 1409 N N . LYS A 1 180 ? 28.129 -11.507 -24.749 1.00 91.75 180 LYS A N 1
ATOM 1410 C CA . LYS A 1 180 ? 27.855 -12.422 -25.862 1.00 91.75 180 LYS A CA 1
ATOM 1411 C C . LYS A 1 180 ? 27.703 -11.661 -27.179 1.00 91.75 180 LYS A C 1
ATOM 1413 O O . LYS A 1 180 ? 28.391 -11.984 -28.141 1.00 91.75 180 LYS A O 1
ATOM 1418 N N . ASN A 1 181 ? 26.893 -10.604 -27.197 1.00 90.94 181 ASN A N 1
ATOM 1419 C CA . ASN A 1 181 ? 26.697 -9.776 -28.388 1.00 90.94 181 ASN A CA 1
ATOM 1420 C C . ASN A 1 181 ? 28.003 -9.104 -28.844 1.00 90.94 181 ASN A C 1
ATOM 1422 O O . ASN A 1 181 ? 28.292 -9.075 -30.038 1.00 90.94 181 ASN A O 1
ATOM 1426 N N . ALA A 1 182 ? 28.818 -8.605 -27.909 1.00 88.56 182 ALA A N 1
ATOM 1427 C CA . ALA A 1 182 ? 30.119 -8.014 -28.215 1.00 88.56 182 ALA A CA 1
ATOM 1428 C C . ALA A 1 182 ? 31.109 -9.051 -28.772 1.00 88.56 182 ALA A C 1
ATOM 1430 O O . ALA A 1 182 ? 31.798 -8.774 -29.750 1.00 88.56 182 ALA A O 1
ATOM 1431 N N . ALA A 1 183 ? 31.144 -10.259 -28.203 1.00 86.50 183 ALA A N 1
ATOM 1432 C CA . ALA A 1 183 ? 31.968 -11.356 -28.702 1.00 86.50 183 ALA A CA 1
ATOM 1433 C C . ALA A 1 183 ? 31.521 -11.822 -30.096 1.00 86.50 183 ALA A C 1
ATOM 1435 O O . ALA A 1 183 ? 32.360 -12.089 -30.950 1.00 86.50 183 ALA A O 1
ATOM 1436 N N . GLU A 1 184 ? 30.214 -11.880 -30.361 1.00 86.50 184 GLU A N 1
ATOM 1437 C CA . GLU A 1 184 ? 29.679 -12.184 -31.690 1.00 86.50 184 GLU A CA 1
ATOM 1438 C C . GLU A 1 184 ? 29.996 -11.081 -32.703 1.00 86.50 184 GLU A C 1
ATOM 1440 O O . GLU A 1 184 ? 30.389 -11.388 -33.827 1.00 86.50 184 GLU A O 1
ATOM 1445 N N . ALA A 1 185 ? 29.883 -9.808 -32.318 1.00 86.19 185 ALA A N 1
ATOM 1446 C CA . ALA A 1 185 ? 30.267 -8.678 -33.161 1.00 86.19 185 ALA A CA 1
ATOM 1447 C C . ALA A 1 185 ? 31.772 -8.691 -33.472 1.00 86.19 185 ALA A C 1
ATOM 1449 O O . ALA A 1 185 ? 32.160 -8.523 -34.625 1.00 86.19 185 ALA A O 1
ATOM 1450 N N . TYR A 1 186 ? 32.610 -8.977 -32.472 1.00 82.12 186 TYR A N 1
ATOM 1451 C CA . TYR A 1 186 ? 34.056 -9.119 -32.635 1.00 82.12 186 TYR A CA 1
ATOM 1452 C C . TYR A 1 186 ? 34.431 -10.343 -33.488 1.00 82.12 186 TYR A C 1
ATOM 1454 O O . TYR A 1 186 ? 35.288 -10.275 -34.363 1.00 82.12 186 TYR A O 1
ATOM 1462 N N . LYS A 1 187 ? 33.741 -11.475 -33.310 1.00 80.56 187 LYS A N 1
ATOM 1463 C CA . LYS A 1 187 ? 33.917 -12.660 -34.163 1.00 80.56 187 LYS A CA 1
ATOM 1464 C C . LYS A 1 187 ? 33.521 -12.369 -35.612 1.00 80.56 187 LYS A C 1
ATOM 1466 O O . LYS A 1 187 ? 34.210 -12.811 -36.526 1.00 80.56 187 LYS A O 1
ATOM 1471 N N . LYS A 1 188 ? 32.434 -11.620 -35.828 1.00 79.94 188 LYS A N 1
ATOM 1472 C CA . LYS A 1 188 ? 32.016 -11.165 -37.161 1.00 79.94 188 LYS A CA 1
ATOM 1473 C C . LYS A 1 188 ? 33.048 -10.215 -37.776 1.00 79.94 188 LYS A C 1
ATOM 1475 O O . LYS A 1 188 ? 33.341 -10.362 -38.957 1.00 79.94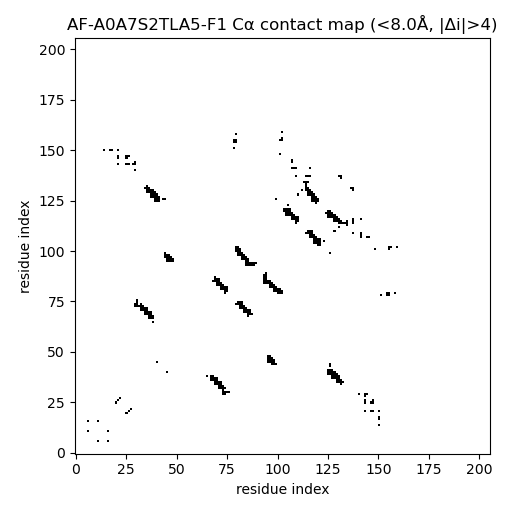 188 LYS A O 1
ATOM 1480 N N . SER A 1 189 ? 33.631 -9.299 -36.997 1.00 78.31 189 SER A N 1
ATOM 1481 C CA . SER A 1 189 ? 34.647 -8.363 -37.502 1.00 78.31 189 SER A CA 1
ATOM 1482 C C . SER A 1 189 ? 35.991 -9.030 -37.818 1.00 78.31 189 SER A C 1
ATOM 1484 O O . SER A 1 189 ? 36.685 -8.585 -38.726 1.00 78.31 189 SER A O 1
ATOM 1486 N N . LEU A 1 190 ? 36.343 -10.125 -37.136 1.00 70.94 190 LEU A N 1
ATOM 1487 C CA . LEU A 1 190 ? 37.555 -10.911 -37.412 1.00 70.94 190 LEU A CA 1
ATOM 1488 C C . LEU A 1 190 ? 37.490 -11.756 -38.703 1.00 70.94 190 LEU A C 1
ATOM 1490 O O . LEU A 1 190 ? 38.530 -12.218 -39.184 1.00 70.94 190 LEU A O 1
ATOM 1494 N N . GLY A 1 191 ? 36.300 -11.985 -39.271 1.00 68.12 191 GLY A N 1
ATOM 1495 C CA . GLY A 1 191 ? 36.118 -12.795 -40.483 1.00 68.12 191 GLY A CA 1
ATOM 1496 C C . GLY A 1 191 ? 36.749 -14.200 -40.396 1.00 68.12 191 GLY A C 1
ATOM 1497 O O . GLY A 1 191 ? 36.835 -14.810 -39.332 1.00 68.12 191 GLY A O 1
ATOM 1498 N N . THR A 1 192 ? 37.225 -14.743 -41.522 1.00 60.62 192 THR A N 1
ATOM 1499 C CA . THR A 1 192 ? 37.861 -16.082 -41.614 1.00 60.62 192 THR A CA 1
ATOM 1500 C C . THR A 1 192 ? 39.328 -16.145 -41.159 1.00 60.62 192 THR A C 1
ATOM 1502 O O . THR A 1 192 ? 39.945 -17.211 -41.230 1.00 60.62 192 THR A O 1
ATOM 1505 N N . VAL A 1 193 ? 39.920 -15.033 -40.709 1.00 60.03 193 VAL A N 1
ATOM 1506 C CA . VAL A 1 193 ? 41.365 -14.954 -40.417 1.00 60.03 193 VAL A CA 1
ATOM 1507 C C . VAL A 1 193 ? 41.736 -15.786 -39.183 1.00 60.03 193 VAL A C 1
ATOM 1509 O O . VAL A 1 193 ? 42.717 -16.529 -39.217 1.00 60.03 193 VAL A O 1
ATOM 1512 N N . GLY A 1 194 ? 40.906 -15.758 -38.133 1.00 57.19 194 GLY A N 1
ATOM 1513 C CA . GLY A 1 194 ? 41.126 -16.549 -36.915 1.00 57.19 194 GLY A CA 1
ATOM 1514 C C . GLY A 1 194 ? 40.991 -18.062 -37.131 1.00 57.19 194 GLY A C 1
ATOM 1515 O O . GLY A 1 194 ? 41.830 -18.827 -36.664 1.00 57.19 194 GLY A O 1
ATOM 1516 N N . MET A 1 195 ? 39.995 -18.501 -37.913 1.00 60.03 195 MET A N 1
ATOM 1517 C CA . MET A 1 195 ? 39.755 -19.929 -38.185 1.00 60.03 195 MET A CA 1
ATOM 1518 C C . MET A 1 195 ? 40.895 -20.592 -38.967 1.00 60.03 195 MET A C 1
ATOM 1520 O O . MET A 1 195 ? 41.230 -21.739 -38.683 1.00 60.03 195 MET A O 1
ATOM 1524 N N . LYS A 1 196 ? 41.541 -19.878 -39.902 1.00 58.94 196 LYS A N 1
ATOM 1525 C CA . LYS A 1 196 ? 42.716 -20.403 -40.621 1.00 58.94 196 LYS A CA 1
ATOM 1526 C C . LYS A 1 196 ? 43.906 -20.640 -39.690 1.00 58.94 196 LYS A C 1
ATOM 1528 O O . LYS A 1 196 ? 44.629 -21.613 -39.877 1.00 58.94 196 LYS A O 1
ATOM 1533 N N . HIS A 1 197 ? 44.100 -19.787 -38.684 1.00 58.59 197 HIS A N 1
ATOM 1534 C CA . HIS A 1 197 ? 45.207 -19.925 -37.737 1.00 58.59 197 HIS A CA 1
ATOM 1535 C C . HIS A 1 197 ? 44.979 -21.087 -36.758 1.00 58.59 197 HIS A C 1
ATOM 1537 O O . HIS A 1 197 ? 45.897 -21.865 -36.512 1.00 58.59 197 HIS A O 1
ATOM 1543 N N . THR A 1 198 ? 43.752 -21.258 -36.250 1.00 61.53 198 THR A N 1
ATOM 1544 C CA . THR A 1 198 ? 43.400 -22.384 -35.367 1.00 61.53 198 THR A CA 1
ATOM 1545 C C . THR A 1 198 ? 43.410 -23.720 -36.116 1.00 61.53 198 THR A C 1
ATOM 1547 O O . THR A 1 198 ? 43.973 -24.686 -35.613 1.00 61.53 198 THR A O 1
ATOM 1550 N N . ALA A 1 199 ? 42.884 -23.770 -37.346 1.00 62.78 199 ALA A N 1
ATOM 1551 C CA . ALA A 1 199 ? 42.926 -24.972 -38.183 1.00 62.78 199 ALA A CA 1
ATOM 1552 C C . ALA A 1 199 ? 44.362 -25.377 -38.557 1.00 62.78 199 ALA A C 1
ATOM 1554 O O . ALA A 1 199 ? 44.682 -26.559 -38.533 1.00 62.78 199 ALA A O 1
ATOM 1555 N N . ARG A 1 200 ? 45.252 -24.412 -38.834 1.00 63.09 200 ARG A N 1
ATOM 1556 C CA . ARG A 1 200 ? 46.672 -24.682 -39.119 1.00 63.09 200 ARG A CA 1
ATOM 1557 C C . ARG A 1 200 ? 47.415 -25.263 -37.913 1.00 63.09 200 ARG A C 1
ATOM 1559 O O . ARG A 1 200 ? 48.219 -26.161 -38.104 1.00 63.09 200 ARG A O 1
ATOM 1566 N N . ILE A 1 201 ? 47.124 -24.786 -36.698 1.00 67.19 201 ILE A N 1
ATOM 1567 C CA . ILE A 1 201 ? 47.709 -25.316 -35.450 1.00 67.19 201 ILE A CA 1
ATOM 1568 C C . ILE A 1 201 ? 47.189 -26.727 -35.139 1.00 67.19 201 ILE A C 1
ATOM 1570 O O . ILE A 1 201 ? 47.931 -27.553 -34.615 1.00 67.19 201 ILE A O 1
ATOM 1574 N N . MET A 1 202 ? 45.921 -27.016 -35.450 1.00 63.59 202 MET A N 1
ATOM 1575 C CA . MET A 1 202 ? 45.364 -28.364 -35.293 1.00 63.59 202 MET A CA 1
ATOM 1576 C C . MET A 1 202 ? 45.887 -29.338 -36.356 1.00 63.59 202 MET A C 1
ATOM 1578 O O . MET A 1 202 ? 46.156 -30.480 -36.021 1.00 63.59 202 MET A O 1
ATOM 1582 N N . ALA A 1 203 ? 46.096 -28.882 -37.594 1.00 64.38 203 ALA A N 1
ATOM 1583 C CA . ALA A 1 203 ? 46.665 -29.692 -38.675 1.00 64.38 203 ALA A CA 1
ATOM 1584 C C . ALA A 1 203 ? 48.180 -29.935 -38.542 1.00 64.38 203 ALA A C 1
ATOM 1586 O O . ALA A 1 203 ? 48.706 -30.839 -39.172 1.00 64.38 203 ALA A O 1
ATOM 1587 N N . SER A 1 204 ? 48.894 -29.131 -37.746 1.00 63.78 204 SER A N 1
ATOM 1588 C CA . SER A 1 204 ? 50.327 -29.306 -37.462 1.00 63.78 204 SER A CA 1
ATOM 1589 C C . SER A 1 204 ? 50.601 -30.117 -36.187 1.00 63.78 204 SER A C 1
ATOM 1591 O O . SER A 1 204 ? 51.695 -30.019 -35.633 1.00 63.78 204 SER A O 1
ATOM 1593 N N . ARG A 1 205 ? 49.583 -30.797 -35.645 1.00 55.16 205 ARG A N 1
ATOM 1594 C CA . ARG A 1 205 ? 49.661 -31.618 -34.424 1.00 55.16 205 ARG A CA 1
ATOM 1595 C C . ARG A 1 205 ? 49.565 -33.128 -34.686 1.00 55.16 205 ARG A C 1
ATOM 1597 O O . ARG A 1 205 ? 49.633 -33.875 -33.713 1.00 55.16 205 ARG A O 1
ATOM 1604 N N . ASP A 1 206 ? 49.456 -33.519 -35.954 1.00 48.91 206 ASP A N 1
ATOM 1605 C CA . ASP A 1 206 ? 49.704 -34.876 -36.464 1.00 48.91 206 ASP A CA 1
ATOM 1606 C C . ASP A 1 206 ? 51.139 -34.963 -37.010 1.00 48.91 206 ASP A C 1
ATOM 1608 O O . ASP A 1 206 ? 51.754 -36.047 -36.891 1.00 48.91 206 ASP A O 1
#

Nearest PDB structures (foldseek):
  6bca-assembly2_A  TM=6.657E-01  e=6.563E-04  Homo sapiens
  2d9x-assembly1_A  TM=6.919E-01  e=3.896E-03  Homo sapiens
  4gou-assembly1_A  TM=5.712E-01  e=5.476E-02  Entamoeba histolytica
  8ttv-assembly1_A  TM=4.814E-01  e=1.156E-01  Homo sapiens
  3cfi-assembly3_H  TM=3.106E-01  e=3.251E-01  Vibrio vulnificus

pLDDT: mean 82.44, std 16.41, range [32.94, 97.56]

Secondary structure (DSSP, 8-state):
-HHHHHHHHHT--HHHHHHHHIIIIIHHHHHH-EEEEEEEE-TTSB----S------S----------EEEEEEE-TTSSEEEEEES-EETTEES-EEEEEGGGEEEEEE-SSTTEEEEEETTS-EEEEEE-SSHHHHHHHHHHHHHHHHHSHHHHHHHHHHHHHHHHHHHHHHHHHHHHHHHHHHHHHHTTHHHHHHHHHHHT--

Foldseek 3Di:
DVVVVVCVVVVDDPLRVLLVCLVVPQQVDQAVWDKWWWQDADPQFWDPPDDDDDDDDDDDPDPDPRPTFIKTWHQDPLLFWIKIFTPDDDPNHGPIIGIGGLLQWDDKAADVDLQKIFTAGPVRHTRTIIGHPDNVVRVSNSVSSVSSCVSCVVSNVVVVVVVVVVVVVVVVVVVVVVVVVVVVVVVVVCPCVVVVVVVVVVVVPD

Organism: NCBI:txid641309

Sequence (206 aa):
CCQRLSDMISGASKEDIRRRRFEQYHLPLLQMGGSFEMISCSKSCETSSGFLSGMSSMFSSKRSEKKSTMVWLQISSELAALEWHTLAQKNGTPEREGTIALDGVSSISHSDSDKGFVLRSTEGEIMVELEAEGEPECEKWVVALREAMACLEKEIQHNKRVKQGSKRLEGRWLEMQRKKNAAEAYKKSLGTVGMKHTARIMASRD

Mean predicted aligned error: 11.76 Å

Radius of gyration: 26.46 Å; Cα contacts (8 Å, |Δi|>4): 248; chains: 1; bounding box: 65×61×69 Å

InterPro domains:
  IPR001849 Pleckstrin homology domain [PS50003] (45-150)
  IPR001849 Pleckstrin homology domain [SM00233] (30-152)
  IPR011993 PH-like domain superfamily [G3DSA:2.30.29.30] (36-164)